Protein AF-A0A6U3WZ52-F1 (afdb_monomer)

Foldseek 3Di:
DDQDDPPRPCNVVVCCVQDPVNLWVCFVVVCVVVCPDDDDPQDQDPQWDKDKDKFFDAQQQFVLVCVVVVVCPPDWEFEWPDPDPDLVVQLPAQIFTCTIHPRLVVLVDGHRDRSNVSCVSPVRYHYDYTDSVSLQVVLVVVQVVLQVVQVVQSWGKDAPTSGIIMTMGTGHCVNDVPDPVVVVD

Organism: NCBI:txid267567

Secondary structure (DSSP, 8-state):
-----TTSTTHHHHHHHH-HHHHHHTHHHHHHHTT--PPP---PPTTPEEEEEEEE-TTHHHHHHHHH-GGGTTS-EEE---S-S-GGGGTT--PBPSEE-HHHHHTT--TT-BHHHHHHH-TT-EEE---HHHHHHHHHHHHHHHHHHHHHTT-EEEE-SSSEEEEEEEE-TTTSSS-GGGG--

InterPro domains:
  IPR001126 UmuC domain [PF00817] (55-170)
  IPR001126 UmuC domain [PS50173] (52-169)
  IPR043128 Reverse transcriptase/Diguanylate cyclase domain [G3DSA:3.30.70.270] (13-90)
  IPR043128 Reverse transcriptase/Diguanylate cyclase domain [G3DSA:3.30.70.270] (126-184)
  IPR043502 DNA/RNA polymerase superfamily [SSF56672] (47-170)

Nearest PDB structures (foldseek):
  3gqc-assembly1_A  TM=7.291E-01  e=6.594E-12  Homo sapiens
  4dez-assembly1_A  TM=8.481E-01  e=5.043E-10  Mycolicibacterium smegmatis MC2 155
  6juq-assembly1_F  TM=8.059E-01  e=1.421E-09  Escherichia coli
  4f4y-assembly2_B  TM=8.274E-01  e=4.002E-09  Sulfolobus acidocaldarius DSM 639
  7yll-assembly1_A  TM=8.151E-01  e=2.714E-09  Caldanaerobacter subterraneus subsp. tengcongensis MB4

Solvent-accessible surface area (backbone atoms only — not comparable to full-atom values): 10682 Å² total; per-residue (Å²): 131,84,85,65,50,94,86,39,92,59,22,62,62,54,48,52,76,68,31,66,65,51,52,59,72,45,36,66,58,55,44,64,73,69,65,68,64,82,73,70,84,60,74,79,56,91,83,43,48,80,46,76,44,82,46,71,50,77,47,42,72,36,56,53,45,37,69,82,39,65,94,47,70,94,45,28,34,31,26,32,75,73,92,57,98,47,70,83,72,35,54,81,31,80,37,50,22,74,29,40,28,70,62,23,39,76,49,70,38,53,62,66,34,36,40,13,64,35,39,72,58,31,80,78,55,42,76,40,67,82,49,69,65,55,49,52,51,51,28,49,54,50,53,52,52,52,36,57,56,15,49,76,31,59,28,40,60,48,75,75,51,72,50,31,31,40,38,31,32,38,44,48,64,87,80,35,93,78,45,74,70,76,75,72,118

Sequence (185 aa):
GAKTVGNDPNFLDSYFSNSRLSYIGSFQQRVKSSGSAKGVASSVRAGCKKFVMLVDMDCFFASVVLRKYPQHRSKPVAIAHAHSNNQANNANSSSELSTCNYLARQKGVKKGMFLGDAIIKCPDLVVLPYDFEGFQEVSGIVADQLRLYAEQYNGCIEQVSCDEAYVEINVDPNDCNNDIYDFVK

pLDDT: mean 83.29, std 14.18, range [45.75, 97.69]

Mean predicted aligned error: 8.43 Å

Radius of gyration: 20.36 Å; Cα contacts (8 Å, |Δi|>4): 270; chains: 1; bounding box: 55×37×53 Å

Structure (mmCIF, N/CA/C/O backbone):
data_AF-A0A6U3WZ52-F1
#
_entry.id   AF-A0A6U3WZ52-F1
#
loop_
_atom_site.group_PDB
_atom_site.id
_atom_site.type_symbol
_atom_site.label_atom_id
_atom_site.label_alt_id
_atom_site.label_comp_id
_atom_site.label_asym_id
_atom_site.label_entity_id
_atom_site.label_seq_id
_atom_site.pdbx_PDB_ins_code
_atom_site.Cartn_x
_atom_site.Cartn_y
_atom_site.Cartn_z
_atom_site.occupancy
_atom_site.B_iso_or_equiv
_atom_site.auth_seq_id
_atom_site.auth_comp_id
_atom_site.auth_asym_id
_atom_site.auth_atom_id
_atom_site.pdbx_PDB_model_num
ATOM 1 N N . GLY A 1 1 ? 14.346 14.154 -11.366 1.00 46.84 1 GLY A N 1
ATOM 2 C CA . GLY A 1 1 ? 15.011 15.296 -10.711 1.00 46.84 1 GLY A CA 1
ATOM 3 C C . GLY A 1 1 ? 16.499 15.246 -10.988 1.00 46.84 1 GLY A C 1
ATOM 4 O O . GLY A 1 1 ? 17.012 14.154 -11.215 1.00 46.84 1 GLY A O 1
ATOM 5 N N . ALA A 1 2 ? 17.168 16.400 -11.021 1.00 45.75 2 ALA A N 1
ATOM 6 C CA . ALA A 1 2 ? 18.622 16.478 -11.154 1.00 45.75 2 ALA A CA 1
ATOM 7 C C . ALA A 1 2 ? 19.299 15.776 -9.963 1.00 45.75 2 ALA A C 1
ATOM 9 O O . ALA A 1 2 ? 18.863 15.934 -8.824 1.00 45.75 2 ALA A O 1
ATOM 10 N N . LYS A 1 3 ? 20.328 14.962 -10.228 1.00 54.53 3 LYS A N 1
ATOM 11 C CA . LYS A 1 3 ? 21.111 14.310 -9.172 1.00 54.53 3 LYS A CA 1
ATOM 12 C 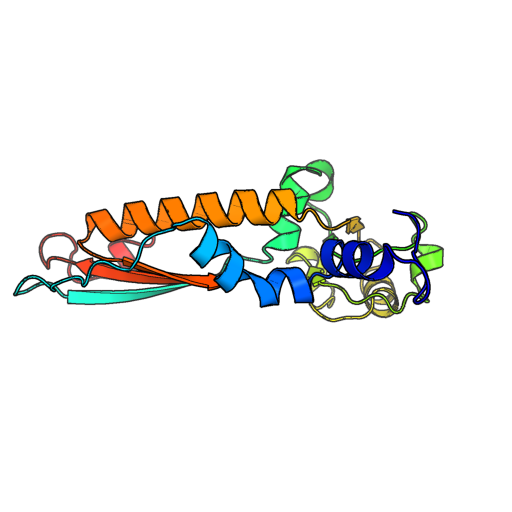C . LYS A 1 3 ? 22.014 15.360 -8.529 1.00 54.53 3 LYS A C 1
ATOM 14 O O . LYS A 1 3 ? 22.944 15.839 -9.168 1.00 54.53 3 LYS A O 1
ATOM 19 N N . THR A 1 4 ? 21.728 15.703 -7.284 1.00 61.53 4 THR A N 1
ATOM 20 C CA . THR A 1 4 ? 22.594 16.526 -6.439 1.00 61.53 4 THR A CA 1
ATOM 21 C C . THR A 1 4 ? 23.775 15.671 -5.962 1.00 61.53 4 THR A C 1
ATOM 23 O O . THR A 1 4 ? 23.595 14.499 -5.621 1.00 61.53 4 THR A O 1
ATOM 26 N N . VAL A 1 5 ? 24.990 16.218 -5.968 1.00 71.69 5 VAL A N 1
ATOM 27 C CA . VAL A 1 5 ? 26.200 15.550 -5.440 1.00 71.69 5 VAL A CA 1
ATOM 28 C C . VAL A 1 5 ? 26.390 15.889 -3.963 1.00 71.69 5 VAL A C 1
ATOM 30 O O . VAL A 1 5 ? 25.817 16.862 -3.497 1.00 71.69 5 VAL A O 1
ATOM 33 N N . GLY A 1 6 ? 27.200 15.129 -3.220 1.00 61.28 6 GLY A N 1
ATOM 34 C CA . GLY A 1 6 ? 27.341 15.302 -1.762 1.00 61.28 6 GLY A CA 1
ATOM 35 C C . GLY A 1 6 ? 27.781 16.698 -1.289 1.00 61.28 6 GLY A C 1
ATOM 36 O O . GLY A 1 6 ? 27.541 17.044 -0.140 1.00 61.28 6 GLY A O 1
ATOM 37 N N . ASN A 1 7 ? 28.373 17.508 -2.173 1.00 72.38 7 ASN A N 1
ATOM 38 C CA . ASN A 1 7 ? 28.775 18.889 -1.885 1.00 72.38 7 ASN A CA 1
ATOM 39 C C . ASN A 1 7 ? 27.721 19.936 -2.294 1.00 72.38 7 ASN A C 1
ATOM 41 O O . ASN A 1 7 ? 27.962 21.131 -2.143 1.00 72.38 7 ASN A O 1
ATOM 45 N N . ASP A 1 8 ? 26.588 19.516 -2.859 1.00 76.12 8 ASP A N 1
ATOM 46 C CA . ASP A 1 8 ? 25.479 20.407 -3.188 1.00 76.12 8 ASP A CA 1
ATOM 47 C C . ASP A 1 8 ? 24.741 20.789 -1.892 1.00 76.12 8 ASP A C 1
ATOM 49 O O . ASP A 1 8 ? 24.342 19.894 -1.142 1.00 76.12 8 ASP A O 1
ATOM 53 N N . PRO A 1 9 ? 24.525 22.084 -1.601 1.00 79.19 9 PRO A N 1
ATOM 54 C CA . PRO A 1 9 ? 23.776 22.504 -0.417 1.00 79.19 9 PRO A CA 1
ATOM 55 C C . PRO A 1 9 ? 22.346 21.937 -0.374 1.00 79.19 9 PRO A C 1
ATOM 57 O O . PRO A 1 9 ? 21.816 21.725 0.712 1.00 79.19 9 PRO A O 1
ATOM 60 N N . ASN A 1 10 ? 21.749 21.610 -1.525 1.00 80.00 10 ASN A N 1
ATOM 61 C CA . ASN A 1 10 ? 20.421 20.994 -1.623 1.00 80.00 10 ASN A CA 1
ATOM 62 C C . ASN A 1 10 ? 20.463 19.454 -1.590 1.00 80.00 10 ASN A C 1
ATOM 64 O O . ASN A 1 10 ? 19.439 18.796 -1.799 1.00 80.00 10 ASN A O 1
ATOM 68 N N . PHE A 1 11 ? 21.637 18.848 -1.373 1.00 76.38 11 PHE A N 1
ATOM 69 C CA . PHE A 1 11 ? 21.815 17.397 -1.417 1.00 76.38 11 PHE A CA 1
ATOM 70 C C . PHE A 1 11 ? 20.929 16.664 -0.413 1.00 76.38 11 PHE A C 1
ATOM 72 O O . PHE A 1 11 ? 20.289 15.678 -0.777 1.00 76.38 11 PHE A O 1
ATOM 79 N N . LEU A 1 12 ? 20.881 17.145 0.832 1.00 75.56 12 LEU A N 1
ATOM 80 C CA . LEU A 1 12 ? 20.096 16.509 1.889 1.00 75.56 12 LEU A CA 1
ATOM 81 C C . LEU A 1 12 ? 18.601 16.559 1.570 1.00 75.56 12 LEU A C 1
ATOM 83 O O . LEU A 1 12 ? 17.942 15.521 1.611 1.00 75.56 12 LEU A O 1
ATOM 87 N N . ASP A 1 13 ? 18.089 17.721 1.170 1.00 75.00 13 ASP A N 1
ATOM 88 C CA . ASP A 1 13 ? 16.675 17.893 0.824 1.00 75.00 13 ASP A CA 1
ATOM 89 C C . ASP A 1 13 ? 16.275 16.999 -0.351 1.00 75.00 13 ASP A C 1
ATOM 91 O O . ASP A 1 13 ? 15.268 16.289 -0.301 1.00 75.00 13 ASP A O 1
ATOM 95 N N . SER A 1 14 ? 17.109 16.962 -1.390 1.00 70.44 14 SER A N 1
ATOM 96 C CA . SER A 1 14 ? 16.935 16.083 -2.544 1.00 70.44 14 SER A CA 1
ATOM 97 C C . SER A 1 14 ? 16.980 14.600 -2.151 1.00 70.44 14 SER A C 1
ATOM 99 O O . SER A 1 14 ? 16.118 13.823 -2.568 1.00 70.44 14 SER A O 1
ATOM 101 N N . TYR A 1 15 ? 17.932 14.189 -1.308 1.00 76.81 15 TYR A N 1
ATOM 102 C CA . TYR A 1 15 ? 18.058 12.806 -0.846 1.00 76.81 15 TYR A CA 1
ATOM 103 C C . TYR A 1 15 ? 16.837 12.368 -0.032 1.00 76.81 15 TYR A C 1
ATOM 105 O O . TYR A 1 15 ? 16.222 11.346 -0.343 1.00 76.81 15 TYR A O 1
ATOM 113 N N . PHE A 1 16 ? 16.439 13.153 0.972 1.00 79.06 16 PHE A N 1
ATOM 114 C CA . PHE A 1 16 ? 15.305 12.822 1.834 1.00 79.06 16 PHE A CA 1
ATOM 115 C C . PHE A 1 16 ? 13.974 12.830 1.079 1.00 79.06 16 PHE A C 1
ATOM 117 O O . PHE A 1 16 ? 13.155 11.942 1.308 1.00 79.06 16 PHE A O 1
ATOM 124 N N . SER A 1 17 ? 13.791 13.749 0.125 1.00 73.75 17 SER A N 1
ATOM 125 C CA . SER A 1 17 ? 12.572 13.829 -0.696 1.00 73.75 17 SER A CA 1
ATOM 126 C C . SER A 1 17 ? 12.401 12.645 -1.650 1.00 73.75 17 SER A C 1
ATOM 128 O O . SER A 1 17 ? 11.288 12.340 -2.069 1.00 73.75 17 SER A O 1
ATOM 130 N N . ASN A 1 18 ? 13.496 11.970 -2.010 1.00 76.94 18 ASN A N 1
ATOM 131 C CA . ASN A 1 18 ? 13.470 10.809 -2.898 1.00 76.94 18 ASN A CA 1
ATOM 132 C C . ASN A 1 18 ? 13.643 9.479 -2.149 1.00 76.94 18 ASN A C 1
ATOM 134 O O . ASN A 1 18 ? 13.405 8.422 -2.723 1.00 76.94 18 ASN A O 1
ATOM 138 N N . SER A 1 19 ? 14.040 9.492 -0.878 1.00 82.81 19 SER A N 1
ATOM 139 C CA . SER A 1 19 ? 14.325 8.279 -0.114 1.00 82.81 19 SER A CA 1
ATOM 140 C C . SER A 1 19 ? 13.053 7.646 0.449 1.00 82.81 19 SER A C 1
ATOM 142 O O . SER A 1 19 ? 12.456 8.133 1.412 1.00 82.81 19 SER A O 1
ATOM 144 N N . ARG A 1 20 ? 12.689 6.467 -0.074 1.00 82.62 20 ARG A N 1
ATOM 145 C CA . ARG A 1 20 ? 11.599 5.652 0.493 1.00 82.62 20 ARG A CA 1
ATOM 146 C C . ARG A 1 20 ? 11.816 5.301 1.967 1.00 82.62 20 ARG A C 1
ATOM 148 O O . ARG A 1 20 ? 10.855 5.234 2.723 1.00 82.62 20 ARG A O 1
ATOM 155 N N . LEU A 1 21 ? 13.063 5.045 2.375 1.00 85.44 21 LEU A N 1
ATOM 156 C CA . LEU A 1 21 ? 13.373 4.608 3.738 1.00 85.44 21 LEU A CA 1
ATOM 157 C C . LEU A 1 21 ? 13.226 5.775 4.700 1.00 85.44 21 LEU A C 1
ATOM 159 O O . LEU A 1 21 ? 12.703 5.607 5.792 1.00 85.44 21 LEU A O 1
ATOM 163 N N . SER A 1 22 ? 13.618 6.967 4.261 1.00 81.19 22 SER A N 1
ATOM 164 C CA . SER A 1 22 ? 13.383 8.195 5.008 1.00 81.19 22 SER A CA 1
ATOM 165 C C . SER A 1 22 ? 11.891 8.503 5.091 1.00 81.19 22 SER A C 1
ATOM 167 O O . SER A 1 22 ? 11.409 8.849 6.168 1.00 81.19 22 SER A O 1
ATOM 169 N N . TYR A 1 23 ? 11.139 8.301 4.002 1.00 83.75 23 TYR A N 1
ATOM 170 C CA . TYR A 1 23 ? 9.683 8.429 4.006 1.00 83.75 23 TYR A CA 1
ATOM 171 C C . TYR A 1 23 ? 9.030 7.466 5.011 1.00 83.75 23 TYR A C 1
ATOM 173 O O . TYR A 1 23 ? 8.233 7.903 5.836 1.00 83.75 23 TYR A O 1
ATOM 181 N N . ILE A 1 24 ? 9.390 6.182 5.008 1.00 82.44 24 ILE A N 1
ATOM 182 C CA . ILE A 1 24 ? 8.844 5.200 5.960 1.00 82.44 24 ILE A CA 1
ATOM 183 C C . ILE A 1 24 ? 9.307 5.511 7.392 1.00 82.44 24 ILE A C 1
ATOM 185 O O . ILE A 1 24 ? 8.490 5.598 8.300 1.00 82.44 24 ILE A O 1
ATOM 189 N N . GLY A 1 25 ? 10.601 5.749 7.603 1.00 82.56 25 GLY A N 1
ATOM 190 C CA . GLY A 1 25 ? 11.182 5.946 8.933 1.00 82.56 25 GLY A CA 1
ATOM 191 C C . GLY A 1 25 ? 10.702 7.211 9.649 1.00 82.56 25 GLY A C 1
ATOM 192 O O . GLY A 1 25 ? 10.602 7.221 10.871 1.00 82.56 25 GLY A O 1
ATOM 193 N N . SER A 1 26 ? 10.345 8.267 8.911 1.00 82.56 26 SER A N 1
ATOM 194 C CA . SER A 1 26 ? 9.782 9.497 9.495 1.00 82.56 26 SER A CA 1
ATOM 195 C C . SER A 1 26 ? 8.251 9.487 9.589 1.00 82.56 26 SER A C 1
ATOM 197 O O . SER A 1 26 ? 7.650 10.493 9.966 1.00 82.56 26 SER A O 1
ATOM 199 N N . PHE A 1 27 ? 7.598 8.364 9.271 1.00 83.56 27 PHE A N 1
ATOM 200 C CA . PHE A 1 27 ? 6.140 8.256 9.244 1.00 83.56 27 PHE A CA 1
ATOM 201 C C . PHE A 1 27 ? 5.483 8.657 10.570 1.00 83.56 27 PHE A C 1
ATOM 203 O O . PHE A 1 27 ? 4.671 9.581 10.601 1.00 83.56 27 PHE A O 1
ATOM 210 N N . GLN A 1 28 ? 5.889 8.035 11.680 1.00 81.50 28 GLN A N 1
ATOM 211 C CA . GLN A 1 28 ? 5.310 8.321 12.997 1.00 81.50 28 GLN A CA 1
ATOM 212 C C . GLN A 1 28 ? 5.473 9.792 13.398 1.00 81.50 28 GLN A C 1
ATOM 214 O O . GLN A 1 28 ? 4.600 10.358 14.052 1.00 81.50 28 GLN A O 1
ATOM 219 N N . GLN A 1 29 ? 6.581 10.427 13.004 1.00 80.31 29 GLN A N 1
ATOM 220 C CA . GLN A 1 29 ? 6.800 11.849 13.257 1.00 80.31 29 GLN A CA 1
ATOM 221 C C . GLN A 1 29 ? 5.796 12.706 12.478 1.00 80.31 29 GLN A C 1
ATOM 223 O O . GLN A 1 29 ? 5.210 13.613 13.067 1.00 80.31 29 GLN A O 1
ATOM 228 N N . ARG A 1 30 ? 5.540 12.379 11.200 1.00 82.38 30 ARG A N 1
ATOM 229 C CA . ARG A 1 30 ? 4.544 13.074 10.367 1.00 82.38 30 ARG A CA 1
ATOM 230 C C . ARG A 1 30 ? 3.123 12.929 10.911 1.00 82.38 30 ARG A C 1
ATOM 232 O O . ARG A 1 30 ? 2.383 13.913 10.929 1.00 82.38 30 ARG A O 1
ATOM 239 N N . VAL A 1 31 ? 2.749 11.741 11.390 1.00 74.75 31 VAL A N 1
ATOM 240 C CA . VAL A 1 31 ? 1.427 11.496 12.001 1.00 74.75 31 VAL A CA 1
ATOM 241 C C . VAL A 1 31 ? 1.271 12.270 13.313 1.00 74.75 31 VAL A C 1
ATOM 243 O O . VAL A 1 31 ? 0.265 12.944 13.524 1.00 74.75 31 VAL A O 1
ATOM 246 N N . LYS A 1 32 ? 2.296 12.260 14.177 1.00 76.00 32 LYS A N 1
ATOM 247 C CA . LYS A 1 32 ? 2.282 13.015 15.443 1.00 76.00 32 LYS A CA 1
ATOM 248 C C . LYS A 1 32 ? 2.182 14.527 15.218 1.00 76.00 32 LYS A C 1
ATOM 250 O O . LYS A 1 32 ? 1.469 15.199 15.958 1.00 76.00 32 LYS A O 1
ATOM 255 N N . SER A 1 33 ? 2.861 15.067 14.202 1.00 68.56 33 SER A N 1
ATOM 256 C CA . SER A 1 33 ? 2.807 16.502 13.883 1.00 68.56 33 SER A CA 1
ATOM 257 C C . SER A 1 33 ? 1.490 16.948 13.247 1.00 68.56 33 SER A C 1
ATOM 259 O O . SER A 1 33 ? 1.128 18.111 13.372 1.00 68.56 33 SER A O 1
ATOM 261 N N . SER A 1 34 ? 0.767 16.046 12.575 1.00 61.41 34 SER A N 1
ATOM 262 C CA . SER A 1 34 ? -0.510 16.354 11.912 1.00 61.41 34 SER A CA 1
ATOM 263 C C . SER A 1 34 ? -1.719 16.299 12.857 1.00 61.41 34 SER A C 1
ATOM 265 O O . SER A 1 34 ? -2.851 16.472 12.419 1.00 61.41 34 SER A O 1
ATOM 267 N N . GLY A 1 35 ? -1.500 16.106 14.164 1.00 54.81 35 GLY A N 1
ATOM 268 C CA . GLY A 1 35 ? -2.563 16.172 15.170 1.00 54.81 35 GLY A CA 1
ATOM 269 C C . GLY A 1 35 ? -3.545 14.998 15.127 1.00 54.81 35 GLY A C 1
ATOM 270 O O . GLY A 1 35 ? -4.584 15.060 15.782 1.00 54.81 35 GLY A O 1
ATOM 271 N N . SER A 1 36 ? -3.225 13.924 14.394 1.00 50.19 36 SER A N 1
ATOM 272 C CA . SER A 1 36 ? -4.049 12.717 14.327 1.00 50.19 36 SER A CA 1
ATOM 273 C C . SER A 1 36 ? -4.033 11.987 15.674 1.00 50.19 36 SER A C 1
ATOM 275 O O . SER A 1 36 ? -3.115 11.240 15.989 1.00 50.19 36 SER A O 1
ATOM 277 N N . ALA A 1 37 ? -5.061 12.314 16.459 1.00 49.31 37 ALA A N 1
ATOM 278 C CA . ALA A 1 37 ? -5.542 11.813 17.744 1.00 49.31 37 ALA A CA 1
ATOM 279 C C . ALA A 1 37 ? -4.592 10.974 18.619 1.00 49.31 37 ALA A C 1
ATOM 28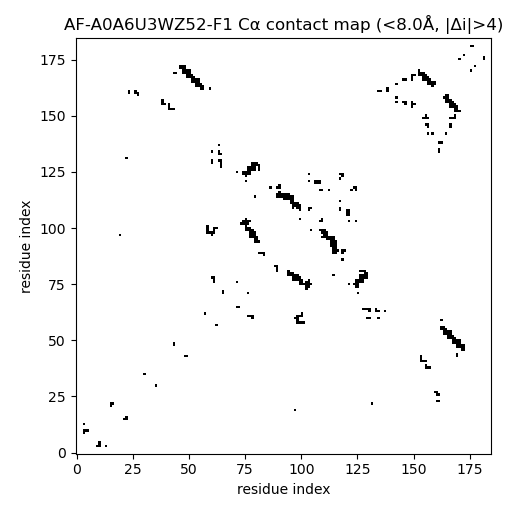1 O O . ALA A 1 37 ? -4.230 9.841 18.311 1.00 49.31 37 ALA A O 1
ATOM 282 N N . LYS A 1 38 ? -4.357 11.485 19.835 1.00 46.31 38 LYS A N 1
ATOM 283 C CA . LYS A 1 38 ? -4.154 10.634 21.013 1.00 46.31 38 LYS A CA 1
ATOM 284 C C . LYS A 1 38 ? -5.303 9.624 21.077 1.00 46.31 38 LYS A C 1
ATOM 286 O O . LYS A 1 38 ? -6.461 10.039 21.047 1.00 46.31 38 LYS A O 1
ATOM 291 N N . GLY A 1 39 ? -4.979 8.338 21.200 1.00 50.53 39 GLY A N 1
ATOM 292 C CA . GLY A 1 39 ? -5.961 7.311 21.524 1.00 50.53 39 GLY A CA 1
ATOM 293 C C . GLY A 1 39 ? -6.719 7.720 22.783 1.00 50.53 39 GLY A C 1
ATOM 294 O O . GLY A 1 39 ? -6.119 7.932 23.839 1.00 50.53 39 GLY A O 1
ATOM 295 N N . VAL A 1 40 ? -8.031 7.896 22.659 1.00 50.81 40 VAL A N 1
ATOM 296 C CA . VAL A 1 40 ? -8.901 7.976 23.829 1.00 50.81 40 VAL A CA 1
ATOM 297 C C . VAL A 1 40 ? -8.850 6.592 24.460 1.00 50.81 40 VAL A C 1
ATOM 299 O O . VAL A 1 40 ? -9.043 5.597 23.765 1.00 50.81 40 VAL A O 1
ATOM 302 N N . ALA A 1 41 ? -8.519 6.514 25.750 1.00 53.19 41 ALA A N 1
ATOM 303 C CA . ALA A 1 41 ? -8.533 5.247 26.467 1.00 53.19 41 ALA A CA 1
ATOM 304 C C . ALA A 1 41 ? -9.941 4.645 26.347 1.00 53.19 41 ALA A C 1
ATOM 306 O O . ALA A 1 41 ? -10.898 5.182 26.909 1.00 53.19 41 ALA A O 1
ATOM 307 N N . SER A 1 42 ? -10.066 3.574 25.563 1.00 57.00 42 SER A N 1
ATOM 308 C CA . SER A 1 42 ? -11.325 2.867 25.374 1.00 57.00 42 SER A CA 1
ATOM 309 C C . SER A 1 42 ? -11.621 2.135 26.687 1.00 57.00 42 SER A C 1
ATOM 311 O O . SER A 1 42 ? -10.882 1.245 27.113 1.00 57.00 42 SER A O 1
ATOM 313 N N . SER A 1 43 ? -12.639 2.582 27.428 1.00 62.75 43 SER A N 1
ATOM 314 C CA . SER A 1 43 ? -13.130 1.802 28.562 1.00 62.75 43 SER A CA 1
ATOM 315 C C . SER A 1 43 ? -14.032 0.715 27.993 1.00 62.75 43 SER A C 1
ATOM 317 O O . SER A 1 43 ? -15.138 1.014 27.535 1.00 62.75 43 SER A O 1
ATOM 319 N N . VAL A 1 44 ? -13.564 -0.531 28.003 1.00 65.00 44 VAL A N 1
ATOM 320 C CA . VAL A 1 44 ? -14.374 -1.678 27.578 1.00 65.00 44 VAL A CA 1
ATOM 321 C C . VAL A 1 44 ? -15.648 -1.706 28.425 1.00 65.00 44 VAL A C 1
ATOM 323 O O . VAL A 1 44 ? -15.582 -1.790 29.654 1.00 65.00 44 VAL A O 1
ATOM 326 N N . ARG A 1 45 ? -16.817 -1.596 27.783 1.00 69.31 45 ARG A N 1
ATOM 327 C CA . ARG A 1 45 ? -18.105 -1.723 28.478 1.00 69.31 45 ARG A CA 1
ATOM 328 C C . ARG A 1 45 ? -18.226 -3.135 29.054 1.00 69.31 45 ARG A C 1
ATOM 330 O O . ARG A 1 45 ? -17.825 -4.109 28.417 1.00 69.31 45 ARG A O 1
ATOM 337 N N . ALA A 1 46 ? -18.780 -3.253 30.259 1.00 73.44 46 ALA A N 1
ATOM 338 C CA . ALA A 1 46 ? -18.980 -4.548 30.901 1.00 73.44 46 ALA A CA 1
ATOM 339 C C . ALA A 1 46 ? -19.824 -5.471 29.999 1.00 73.44 46 ALA A C 1
ATOM 341 O O . ALA A 1 46 ? -20.921 -5.098 29.595 1.00 73.44 46 ALA A O 1
ATOM 342 N N . GLY A 1 47 ? -19.301 -6.659 29.682 1.00 77.56 47 GLY A N 1
ATOM 343 C CA . GLY A 1 47 ? -19.958 -7.648 28.816 1.00 77.56 47 GLY A CA 1
ATOM 344 C C . GLY A 1 47 ? -19.530 -7.627 27.342 1.00 77.56 47 GLY A C 1
ATOM 345 O O . GLY A 1 47 ? -19.770 -8.613 26.650 1.00 77.56 47 GLY A O 1
ATOM 346 N N . CYS A 1 48 ? -18.850 -6.577 26.867 1.00 82.38 48 CYS A N 1
ATOM 347 C CA . CYS A 1 48 ? -18.292 -6.531 25.510 1.00 82.38 48 CYS A CA 1
ATOM 348 C C . CYS A 1 48 ? -16.987 -7.340 25.398 1.00 82.38 48 CYS A C 1
ATOM 350 O O . CYS A 1 48 ? -16.203 -7.421 26.349 1.00 82.38 48 CYS A O 1
ATOM 352 N N . LYS A 1 49 ? -16.727 -7.910 24.215 1.00 86.00 49 LYS A N 1
ATOM 353 C CA . LYS A 1 49 ? -15.464 -8.587 23.884 1.00 86.00 49 LYS A CA 1
ATOM 354 C C . LYS A 1 49 ? -14.561 -7.662 23.076 1.00 86.00 49 LYS A C 1
ATOM 356 O O . LYS A 1 49 ? -14.986 -7.089 22.078 1.00 86.00 49 LYS A O 1
ATOM 361 N N . LYS A 1 50 ? -13.299 -7.561 23.487 1.00 88.00 50 LYS A N 1
ATOM 362 C CA . LYS A 1 50 ? -12.270 -6.809 22.765 1.00 88.00 50 LYS A CA 1
ATOM 363 C C . LYS A 1 50 ? -11.653 -7.667 21.660 1.00 88.00 50 LYS A C 1
ATOM 365 O O . LYS A 1 50 ? -11.195 -8.777 21.932 1.00 88.00 50 LYS A O 1
ATOM 370 N N . PHE A 1 51 ? -11.565 -7.112 20.456 1.00 88.56 51 PHE A N 1
ATOM 371 C CA . PHE A 1 51 ? -10.837 -7.683 19.324 1.00 88.56 51 PHE A CA 1
ATOM 372 C C . PHE A 1 51 ? -9.770 -6.707 18.837 1.00 88.56 51 PHE A C 1
ATOM 374 O O . PHE A 1 51 ? -9.975 -5.495 18.856 1.00 88.56 51 PHE A O 1
ATOM 381 N N . VAL A 1 52 ? -8.634 -7.248 18.400 1.00 91.00 52 VAL A N 1
ATOM 382 C CA . VAL A 1 52 ? -7.550 -6.481 17.779 1.00 91.00 52 VAL A CA 1
ATOM 383 C C . VAL A 1 52 ? -7.268 -7.088 16.413 1.00 91.00 52 VAL A C 1
ATOM 385 O O . VAL A 1 52 ? -6.980 -8.279 16.312 1.00 91.00 52 VAL A O 1
ATOM 388 N N . MET A 1 53 ? -7.365 -6.269 15.373 1.00 91.75 53 MET A N 1
ATOM 389 C CA . MET A 1 53 ? -7.120 -6.647 13.986 1.00 91.75 53 MET A CA 1
ATOM 390 C C . MET A 1 53 ? -5.850 -5.962 13.501 1.00 91.75 53 MET A C 1
ATOM 392 O O . MET A 1 53 ? -5.680 -4.761 13.704 1.00 91.75 53 MET A O 1
ATOM 396 N N . LEU A 1 54 ? -4.976 -6.718 12.845 1.00 94.31 54 LEU A N 1
ATOM 397 C CA . LEU A 1 54 ? -3.870 -6.150 12.088 1.00 94.31 54 LEU A CA 1
ATOM 398 C C . LEU A 1 54 ? -4.330 -5.941 10.646 1.00 94.31 54 LEU A C 1
ATOM 400 O O . LEU A 1 54 ? -4.675 -6.906 9.965 1.00 94.31 54 LEU A O 1
ATOM 404 N N . VAL A 1 55 ? -4.341 -4.690 10.201 1.00 95.00 55 VAL A N 1
ATOM 405 C CA . VAL A 1 55 ? -4.676 -4.310 8.828 1.00 95.00 55 VAL A CA 1
ATOM 406 C C . VAL A 1 55 ? -3.386 -3.935 8.106 1.00 95.00 55 VAL A C 1
ATOM 408 O O . VAL A 1 55 ? -2.711 -3.000 8.525 1.00 95.00 55 VAL A O 1
ATOM 411 N N . ASP A 1 56 ? -3.068 -4.650 7.025 1.00 95.38 56 ASP A N 1
ATOM 412 C CA . ASP A 1 56 ? -1.904 -4.425 6.152 1.00 95.38 56 ASP A CA 1
ATOM 413 C C . ASP A 1 56 ? -2.385 -4.301 4.696 1.00 95.38 56 ASP A C 1
ATOM 415 O O . ASP A 1 56 ? -3.165 -5.127 4.210 1.00 95.38 56 ASP A O 1
ATOM 419 N N . MET A 1 57 ? -1.970 -3.235 4.008 1.00 95.25 57 MET A N 1
ATOM 420 C CA . MET A 1 57 ? -2.369 -2.969 2.630 1.00 95.25 57 MET A CA 1
ATOM 421 C C . MET A 1 57 ? -1.494 -3.683 1.595 1.00 95.25 57 MET A C 1
ATOM 423 O O . MET A 1 57 ? -0.319 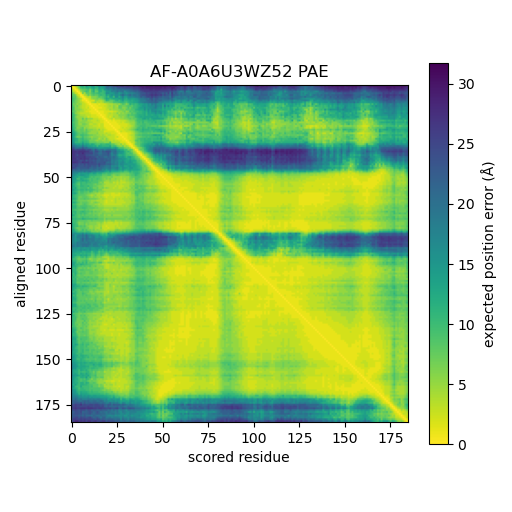-3.381 1.363 1.00 95.25 57 MET A O 1
ATOM 427 N N . ASP A 1 58 ? -2.154 -4.529 0.812 1.00 94.56 58 ASP A N 1
ATOM 428 C CA . ASP A 1 58 ? -1.554 -5.307 -0.259 1.00 94.56 58 ASP A CA 1
ATOM 429 C C . ASP A 1 58 ? -0.760 -4.485 -1.281 1.00 94.56 58 ASP A C 1
ATOM 431 O O . ASP A 1 58 ? -1.285 -3.636 -2.012 1.00 94.56 58 ASP A O 1
ATOM 435 N N . CYS A 1 59 ? 0.536 -4.807 -1.379 1.00 94.31 59 CYS A N 1
ATOM 436 C CA . CYS A 1 59 ? 1.499 -4.184 -2.289 1.00 94.31 59 CYS A CA 1
ATOM 437 C C . CYS A 1 59 ? 1.347 -2.652 -2.394 1.00 94.31 59 CYS A C 1
ATOM 439 O O . CYS A 1 59 ? 1.473 -2.095 -3.487 1.00 94.31 59 CYS A O 1
ATOM 441 N N . PHE A 1 60 ? 1.130 -1.990 -1.250 1.00 96.25 60 PHE A N 1
ATOM 442 C CA . PHE A 1 60 ? 0.665 -0.607 -1.118 1.00 96.25 60 PHE A CA 1
ATOM 443 C C . PHE A 1 60 ? 1.197 0.377 -2.171 1.00 96.25 60 PHE A C 1
ATOM 445 O O . PHE A 1 60 ? 0.413 0.922 -2.947 1.00 96.25 60 PHE A O 1
ATOM 452 N N . PHE A 1 61 ? 2.519 0.571 -2.290 1.00 96.12 61 PHE A N 1
ATOM 453 C CA . PHE A 1 61 ? 3.047 1.554 -3.253 1.00 96.12 61 PHE A CA 1
ATOM 454 C C . PHE A 1 61 ? 2.701 1.231 -4.716 1.00 96.12 61 PHE A C 1
ATOM 456 O O . PHE A 1 61 ? 2.451 2.150 -5.492 1.00 96.12 61 PHE A O 1
ATOM 463 N N . ALA A 1 62 ? 2.656 -0.047 -5.111 1.00 96.75 62 ALA A N 1
ATOM 464 C CA . ALA A 1 62 ? 2.247 -0.421 -6.464 1.00 96.75 62 ALA A CA 1
ATOM 465 C C . ALA A 1 62 ? 0.752 -0.153 -6.672 1.00 96.75 62 ALA A C 1
ATOM 467 O O . ALA A 1 62 ? 0.378 0.412 -7.698 1.00 96.75 62 ALA A O 1
ATOM 468 N N . SER A 1 63 ? -0.081 -0.500 -5.688 1.00 96.88 63 SER A N 1
ATOM 469 C CA . SER A 1 63 ? -1.528 -0.264 -5.712 1.00 96.88 63 SER A CA 1
ATOM 470 C C . SER A 1 63 ? -1.863 1.226 -5.835 1.00 96.88 63 SER A C 1
ATOM 472 O O . SER A 1 63 ? -2.687 1.606 -6.668 1.00 96.88 63 SER A O 1
ATOM 474 N N . VAL A 1 64 ? -1.173 2.088 -5.079 1.00 96.81 64 VAL A N 1
ATOM 475 C CA . VAL A 1 64 ? -1.364 3.544 -5.141 1.00 96.81 64 VAL A CA 1
ATOM 476 C C . VAL A 1 64 ? -0.921 4.107 -6.489 1.00 96.81 64 VAL A C 1
ATOM 478 O O . VAL A 1 64 ? -1.700 4.799 -7.141 1.00 96.81 64 VAL A O 1
ATOM 481 N N . VAL A 1 65 ? 0.286 3.772 -6.956 1.00 96.69 65 VAL A N 1
ATOM 482 C CA . VAL A 1 65 ? 0.800 4.275 -8.241 1.00 96.69 65 VAL A CA 1
ATOM 483 C C . VAL A 1 65 ? -0.099 3.837 -9.403 1.00 96.69 65 VAL A C 1
ATOM 485 O O . VAL A 1 65 ? -0.404 4.635 -10.289 1.00 96.69 65 VAL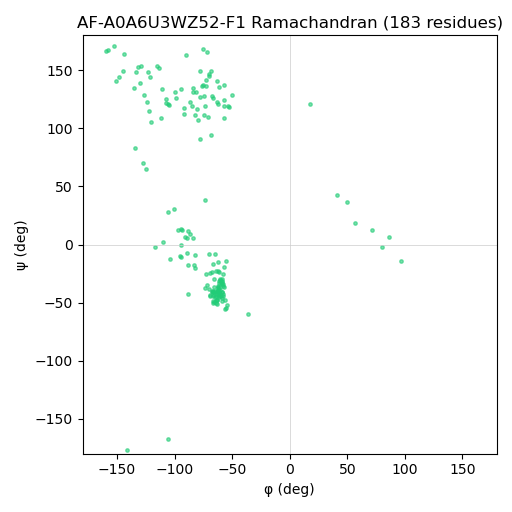 A O 1
ATOM 488 N N . LEU A 1 66 ? -0.621 2.607 -9.384 1.00 96.62 66 LEU A N 1
ATOM 489 C CA . LEU A 1 66 ? -1.544 2.096 -10.404 1.00 96.62 66 LEU A CA 1
ATOM 490 C C . LEU A 1 66 ? -2.876 2.864 -10.505 1.00 96.62 66 LEU A C 1
ATOM 492 O O . LEU A 1 66 ? -3.566 2.732 -11.522 1.00 96.62 66 LEU A O 1
ATOM 496 N N . ARG A 1 67 ? -3.237 3.703 -9.520 1.00 95.06 67 ARG A N 1
ATOM 497 C CA . ARG A 1 67 ? -4.361 4.653 -9.647 1.00 95.06 67 ARG A CA 1
ATOM 498 C C . ARG A 1 67 ? -4.102 5.669 -10.766 1.00 95.06 67 ARG A C 1
ATOM 500 O O . ARG A 1 67 ? -5.023 5.959 -11.523 1.00 95.06 67 ARG A O 1
ATOM 507 N N . LYS A 1 68 ? -2.854 6.141 -10.909 1.00 94.94 68 LYS A N 1
ATOM 508 C CA . LYS A 1 68 ? -2.412 7.096 -11.946 1.00 94.94 68 LYS A CA 1
ATOM 509 C C . LYS A 1 68 ? -2.085 6.432 -13.291 1.00 94.94 68 LYS A C 1
ATOM 511 O O . LYS A 1 68 ? -2.066 7.112 -14.312 1.00 94.94 68 LYS A O 1
ATOM 516 N N . TYR A 1 69 ? -1.866 5.115 -13.310 1.00 94.50 69 TYR A N 1
ATOM 517 C CA . TYR A 1 69 ? -1.504 4.352 -14.514 1.00 94.50 69 TYR A CA 1
ATOM 518 C C . TYR A 1 69 ? -2.464 3.173 -14.775 1.00 94.50 69 TYR A C 1
ATOM 520 O O . TYR A 1 69 ? -2.053 2.007 -14.721 1.00 94.50 69 TYR A O 1
ATOM 528 N N . PRO A 1 70 ? -3.752 3.435 -15.072 1.00 94.56 70 PRO A N 1
ATOM 529 C CA . PRO A 1 70 ? -4.766 2.389 -15.230 1.00 94.56 70 PRO A CA 1
ATOM 530 C C . PRO A 1 70 ? -4.437 1.372 -16.335 1.00 94.56 70 PRO A C 1
ATOM 532 O O . PRO A 1 70 ? -4.767 0.194 -16.201 1.00 94.56 70 PRO A O 1
ATOM 535 N N . GLN A 1 71 ? -3.710 1.781 -17.380 1.00 96.12 71 GLN A N 1
ATOM 536 C CA . GLN A 1 71 ? -3.254 0.921 -18.478 1.00 96.12 71 GLN A CA 1
ATOM 537 C C . GLN A 1 71 ? -2.257 -0.180 -18.056 1.00 96.12 71 GLN A C 1
ATOM 539 O O . GLN A 1 71 ? -1.895 -1.037 -18.866 1.00 96.12 71 GLN A O 1
ATOM 544 N N . HIS A 1 72 ? -1.769 -0.153 -16.812 1.00 95.69 72 HIS A N 1
ATOM 545 C CA . HIS A 1 72 ? -0.814 -1.126 -16.275 1.00 95.69 72 HIS A CA 1
ATOM 546 C C . HIS A 1 72 ? -1.410 -2.060 -15.213 1.00 95.69 72 HIS A C 1
ATOM 548 O O . HIS A 1 72 ? -0.697 -2.925 -14.715 1.00 95.69 72 HIS A O 1
ATOM 554 N N . ARG A 1 73 ? -2.709 -1.956 -14.895 1.00 93.62 73 ARG A N 1
ATOM 555 C CA . ARG A 1 73 ? -3.353 -2.779 -13.849 1.00 93.62 73 ARG A CA 1
ATOM 556 C C . ARG A 1 73 ? -3.267 -4.285 -14.101 1.00 93.62 73 ARG A C 1
ATOM 558 O O . ARG A 1 73 ? -3.166 -5.052 -13.152 1.00 93.62 73 ARG A O 1
ATOM 565 N N . SER A 1 74 ? -3.272 -4.702 -15.365 1.00 96.06 74 SER A N 1
ATOM 566 C CA . SER A 1 74 ? -3.158 -6.107 -15.775 1.00 96.06 74 SER A CA 1
ATOM 567 C C . SER A 1 74 ? -1.724 -6.545 -16.100 1.00 96.06 74 SER A C 1
ATOM 569 O O . SER A 1 74 ? -1.529 -7.595 -16.709 1.00 96.06 74 SER A O 1
ATOM 571 N N . LYS A 1 75 ? -0.708 -5.749 -15.737 1.00 96.88 75 LYS A N 1
ATOM 572 C CA . LYS A 1 75 ? 0.703 -6.022 -16.046 1.00 96.88 75 LYS A CA 1
ATOM 573 C C . LYS A 1 75 ? 1.524 -6.274 -14.776 1.00 96.88 75 LYS A C 1
ATOM 575 O O . LYS A 1 75 ? 1.175 -5.757 -13.711 1.00 96.88 75 LYS A O 1
ATOM 580 N N . PRO A 1 76 ? 2.627 -7.040 -14.856 1.00 97.38 76 PRO A N 1
ATOM 581 C CA . PRO A 1 76 ? 3.598 -7.102 -13.769 1.00 97.38 76 PRO A CA 1
ATOM 582 C C . PRO A 1 76 ? 4.225 -5.717 -13.568 1.00 97.38 76 PRO A C 1
ATOM 584 O O . PRO A 1 76 ? 4.776 -5.140 -14.505 1.00 97.38 76 PRO A O 1
ATOM 587 N N . VAL A 1 77 ? 4.117 -5.176 -12.353 1.00 96.69 77 VAL A N 1
ATOM 588 C CA . VAL A 1 77 ? 4.543 -3.809 -12.017 1.00 96.69 77 VAL A CA 1
ATOM 589 C C . VAL A 1 77 ? 5.427 -3.806 -10.777 1.00 96.69 77 VAL A C 1
ATOM 591 O O . VAL A 1 77 ? 5.129 -4.482 -9.789 1.00 96.69 77 VAL A O 1
ATOM 594 N N . ALA A 1 78 ? 6.484 -2.997 -10.809 1.00 96.00 78 ALA A N 1
ATOM 595 C CA . ALA A 1 78 ? 7.341 -2.702 -9.667 1.00 96.00 78 ALA A CA 1
ATOM 596 C C . ALA A 1 78 ? 7.580 -1.195 -9.505 1.00 96.00 78 ALA A C 1
ATOM 598 O O . ALA A 1 78 ? 7.557 -0.445 -10.480 1.00 96.00 78 ALA A O 1
ATOM 599 N N . ILE A 1 79 ? 7.833 -0.766 -8.267 1.00 94.81 79 ILE A N 1
ATOM 600 C CA . ILE A 1 79 ? 8.162 0.627 -7.934 1.00 94.81 79 ILE A CA 1
ATOM 601 C C . ILE A 1 79 ? 9.640 0.717 -7.576 1.00 94.81 79 ILE A C 1
ATOM 603 O O . ILE A 1 79 ? 10.090 0.039 -6.650 1.00 94.81 79 ILE A O 1
ATOM 607 N N . ALA A 1 80 ? 10.393 1.548 -8.293 1.00 92.12 80 ALA A N 1
ATOM 608 C CA . ALA A 1 80 ? 11.819 1.756 -8.057 1.00 92.12 80 ALA A CA 1
ATOM 609 C C . ALA A 1 80 ? 12.292 3.101 -8.621 1.00 92.12 80 ALA A C 1
ATOM 611 O O . ALA A 1 80 ? 11.617 3.736 -9.432 1.00 92.12 80 ALA A O 1
ATOM 612 N N . HIS A 1 81 ? 13.505 3.513 -8.244 1.00 83.88 81 HIS A N 1
ATOM 613 C CA . HIS A 1 81 ? 14.198 4.590 -8.946 1.00 83.88 81 HIS A CA 1
ATOM 614 C C . HIS A 1 81 ? 14.782 4.029 -10.249 1.00 83.88 81 HIS A C 1
ATOM 616 O O . HIS A 1 81 ? 15.899 3.512 -10.261 1.00 83.88 81 HIS A O 1
ATOM 622 N N . ALA A 1 82 ? 14.027 4.094 -11.346 1.00 69.25 82 ALA A N 1
ATOM 623 C CA . ALA A 1 82 ? 14.548 3.750 -12.666 1.00 69.25 82 ALA A CA 1
ATOM 624 C C . ALA A 1 82 ? 15.332 4.937 -13.250 1.00 69.25 82 ALA A C 1
ATOM 626 O O . ALA A 1 82 ? 14.860 6.074 -13.246 1.00 69.25 82 ALA A O 1
ATOM 627 N N . HIS A 1 83 ? 16.540 4.678 -13.754 1.00 58.84 83 HIS A N 1
ATOM 628 C CA . HIS A 1 83 ? 17.384 5.697 -14.390 1.00 58.84 83 HIS A CA 1
ATOM 629 C C . HIS A 1 83 ? 17.142 5.828 -15.901 1.00 58.84 83 HIS A C 1
ATOM 631 O O . HIS A 1 83 ? 17.664 6.754 -16.519 1.00 58.84 83 HIS A O 1
ATOM 637 N N . SER A 1 84 ? 16.335 4.948 -16.501 1.00 55.44 84 SER A N 1
ATOM 638 C CA . SER A 1 84 ? 16.013 4.992 -17.926 1.00 55.44 84 SER A CA 1
ATOM 639 C C . SER A 1 84 ? 14.632 4.405 -18.221 1.00 55.44 84 SER A C 1
ATOM 641 O O . SER A 1 84 ? 14.274 3.354 -17.690 1.00 55.44 84 SER A O 1
ATOM 643 N N . ASN A 1 85 ? 13.904 5.042 -19.145 1.00 55.44 85 ASN A N 1
ATOM 644 C CA . ASN A 1 85 ? 12.695 4.485 -19.766 1.00 55.44 85 ASN A CA 1
ATOM 645 C C . ASN A 1 85 ? 13.018 3.308 -20.711 1.00 55.44 85 ASN A C 1
ATOM 647 O O . ASN A 1 85 ? 12.107 2.645 -21.197 1.00 55.44 85 ASN A O 1
ATOM 651 N N . ASN A 1 86 ? 14.304 3.051 -20.993 1.00 58.72 86 ASN A N 1
ATOM 652 C CA . ASN A 1 86 ? 14.752 1.919 -21.795 1.00 58.72 86 ASN A CA 1
ATOM 653 C C . ASN A 1 86 ? 15.066 0.715 -20.906 1.00 58.72 86 ASN A C 1
ATOM 655 O O . ASN A 1 86 ? 16.049 0.707 -20.166 1.00 58.72 86 ASN A O 1
ATOM 659 N N . GLN A 1 87 ? 14.254 -0.331 -21.042 1.00 58.78 87 GLN A N 1
ATOM 660 C CA . GLN A 1 87 ? 14.369 -1.584 -20.294 1.00 58.78 87 GLN A CA 1
ATOM 661 C C . GLN A 1 87 ? 15.735 -2.270 -20.493 1.00 58.78 87 GLN A C 1
ATOM 663 O O . GLN A 1 87 ? 16.294 -2.803 -19.537 1.00 58.78 87 GLN A O 1
ATOM 668 N N . ALA A 1 88 ? 16.328 -2.153 -21.690 1.00 58.59 88 ALA A N 1
ATOM 669 C CA . ALA A 1 88 ? 17.664 -2.672 -22.002 1.00 58.59 88 ALA A CA 1
ATOM 670 C C . ALA A 1 88 ? 18.780 -2.046 -21.140 1.00 58.59 88 ALA A C 1
ATOM 672 O O . ALA A 1 88 ? 19.740 -2.721 -20.783 1.00 58.59 88 ALA A O 1
ATOM 673 N N . ASN A 1 89 ? 18.627 -0.782 -20.732 1.00 61.50 89 ASN A N 1
ATOM 674 C CA . ASN A 1 89 ? 19.594 -0.094 -19.871 1.00 61.50 89 ASN A CA 1
ATOM 675 C C . ASN A 1 89 ? 19.404 -0.419 -18.380 1.00 61.50 89 ASN A C 1
ATOM 677 O O . ASN A 1 89 ? 20.237 -0.042 -17.559 1.00 61.50 89 ASN A O 1
ATOM 681 N N . ASN A 1 90 ? 18.320 -1.113 -18.020 1.00 67.62 90 ASN A N 1
ATOM 682 C CA . ASN A 1 90 ? 17.998 -1.447 -16.635 1.00 67.62 90 ASN A CA 1
ATOM 683 C C . ASN A 1 90 ? 18.492 -2.844 -16.222 1.00 67.62 90 ASN A C 1
ATOM 685 O O . ASN A 1 90 ? 18.499 -3.135 -15.030 1.00 67.62 90 ASN A O 1
ATOM 689 N N . ALA A 1 91 ? 18.967 -3.676 -17.159 1.00 68.38 91 ALA A N 1
ATOM 690 C CA . ALA A 1 91 ? 19.536 -4.995 -16.853 1.00 68.38 91 ALA A CA 1
ATOM 691 C C . ALA A 1 91 ? 20.776 -4.918 -15.938 1.00 68.38 91 ALA A C 1
ATOM 693 O O . ALA A 1 91 ? 20.985 -5.798 -15.113 1.00 68.38 91 ALA A O 1
ATOM 694 N N . ASN A 1 92 ? 21.545 -3.827 -16.023 1.00 73.88 92 ASN A N 1
ATOM 695 C CA . ASN A 1 92 ? 22.697 -3.557 -15.151 1.00 73.88 92 ASN A CA 1
ATOM 696 C C . ASN A 1 92 ? 22.351 -2.626 -13.972 1.00 73.88 92 ASN A C 1
ATOM 698 O O . ASN A 1 92 ? 23.244 -2.071 -13.333 1.00 73.88 92 ASN A O 1
ATOM 702 N N . SER A 1 93 ? 21.064 -2.379 -13.707 1.00 78.56 93 SER A N 1
ATOM 703 C CA . SER A 1 93 ? 20.650 -1.471 -12.638 1.00 78.56 93 SER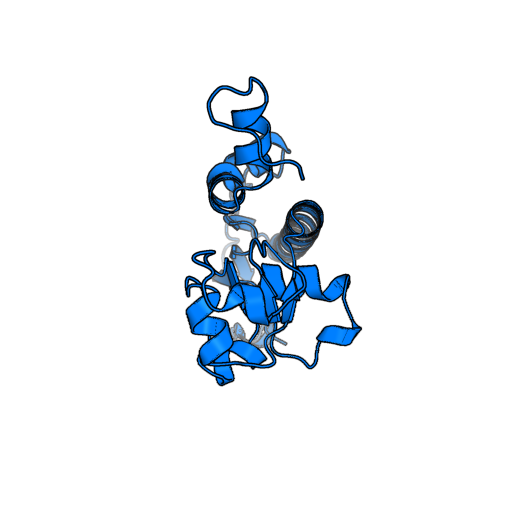 A CA 1
ATOM 704 C C . SER A 1 93 ? 20.751 -2.138 -11.268 1.00 78.56 93 SER A C 1
ATOM 706 O O . SER A 1 93 ? 20.133 -3.172 -11.017 1.00 78.56 93 SER A O 1
ATOM 708 N N . SER A 1 94 ? 21.458 -1.473 -10.355 1.00 82.44 94 SER A N 1
ATOM 709 C CA . SER A 1 94 ? 21.522 -1.799 -8.927 1.00 82.44 94 SER A CA 1
ATOM 710 C C . SER A 1 94 ? 20.426 -1.115 -8.096 1.00 82.44 94 SER A C 1
ATOM 712 O O . SER A 1 94 ? 20.486 -1.118 -6.868 1.00 82.44 94 SER A O 1
ATOM 714 N N . SER A 1 95 ? 19.418 -0.513 -8.738 1.00 86.00 95 SER A N 1
ATOM 715 C CA . SER A 1 95 ? 18.287 0.087 -8.027 1.00 86.00 95 SER A CA 1
ATOM 716 C C . SER A 1 95 ? 17.444 -0.998 -7.362 1.00 86.00 95 SER A C 1
ATOM 718 O O . SER A 1 95 ? 16.995 -1.931 -8.023 1.00 86.00 95 SER A O 1
ATOM 720 N N . GLU A 1 96 ? 17.181 -0.861 -6.067 1.00 91.19 96 GLU A N 1
ATOM 721 C CA . GLU A 1 96 ? 16.321 -1.789 -5.335 1.00 91.19 96 GLU A CA 1
ATOM 722 C C . GLU A 1 96 ? 14.834 -1.541 -5.644 1.00 91.19 96 GLU A C 1
ATOM 724 O O . GLU A 1 96 ? 14.365 -0.396 -5.666 1.00 91.19 96 GLU A O 1
ATOM 729 N N . LEU A 1 97 ? 14.072 -2.617 -5.851 1.00 91.81 97 LEU A N 1
ATOM 730 C CA . LEU A 1 97 ? 12.619 -2.563 -5.954 1.00 91.81 97 LEU A CA 1
ATOM 731 C C . LEU A 1 97 ? 11.991 -2.324 -4.578 1.00 91.81 97 LEU A C 1
ATOM 733 O O . LEU A 1 97 ? 12.070 -3.166 -3.681 1.00 91.81 97 LEU A O 1
ATOM 737 N N . SER A 1 98 ? 11.268 -1.216 -4.434 1.00 90.94 98 SER A N 1
ATOM 738 C CA . SER A 1 98 ? 10.553 -0.909 -3.196 1.00 90.94 98 SER A CA 1
ATOM 739 C C . SER A 1 98 ? 9.393 -1.858 -2.931 1.00 90.94 98 SER A C 1
ATOM 741 O O . SER A 1 98 ? 9.157 -2.271 -1.797 1.00 90.94 98 SER A O 1
ATOM 743 N N . THR A 1 99 ? 8.657 -2.193 -3.987 1.00 94.94 99 THR A N 1
ATOM 744 C CA . THR A 1 99 ? 7.577 -3.173 -3.972 1.00 94.94 99 THR A CA 1
ATOM 745 C C . THR A 1 99 ? 7.308 -3.659 -5.392 1.00 94.94 99 THR A C 1
ATOM 747 O O . THR A 1 99 ? 7.750 -3.050 -6.369 1.00 94.94 99 THR A O 1
ATOM 750 N N . CYS A 1 100 ? 6.547 -4.741 -5.501 1.00 96.38 100 CYS A N 1
ATOM 751 C CA . CYS A 1 100 ? 6.003 -5.245 -6.752 1.00 96.38 100 CYS A CA 1
ATOM 752 C C . CYS A 1 100 ? 4.608 -5.839 -6.520 1.00 96.38 100 CYS A C 1
ATOM 754 O O . CYS A 1 100 ? 4.310 -6.333 -5.422 1.00 96.38 100 CYS A O 1
ATOM 756 N N . ASN A 1 101 ? 3.755 -5.763 -7.544 1.00 97.44 101 ASN A N 1
ATOM 757 C CA . ASN A 1 101 ? 2.399 -6.303 -7.494 1.00 97.44 101 ASN A CA 1
ATOM 758 C C . ASN A 1 101 ? 2.392 -7.835 -7.608 1.00 97.44 101 ASN A C 1
ATOM 760 O O . ASN A 1 101 ? 3.391 -8.466 -7.960 1.00 97.44 101 ASN A O 1
ATOM 764 N N . TYR A 1 102 ? 1.243 -8.447 -7.328 1.00 97.19 102 TYR A N 1
ATOM 765 C CA . TYR A 1 102 ? 1.105 -9.903 -7.336 1.00 97.19 102 TYR A CA 1
ATOM 766 C C . TYR A 1 102 ? 1.425 -10.551 -8.691 1.00 97.19 102 TYR A C 1
ATOM 768 O O . TYR A 1 102 ? 2.025 -11.623 -8.711 1.00 97.19 102 TYR A O 1
ATOM 776 N N . LEU A 1 103 ? 1.134 -9.882 -9.812 1.00 97.69 103 LEU A N 1
ATOM 777 C CA . LEU A 1 103 ? 1.491 -10.368 -11.152 1.00 97.69 103 LEU A CA 1
ATOM 778 C C . LEU A 1 103 ? 3.012 -10.492 -11.338 1.00 97.69 103 LEU A C 1
ATOM 780 O O . LEU A 1 103 ? 3.492 -11.474 -11.897 1.00 97.69 103 LEU A O 1
ATOM 784 N N . ALA A 1 104 ? 3.788 -9.532 -10.830 1.00 97.50 104 ALA A N 1
ATOM 785 C CA . ALA A 1 104 ? 5.246 -9.620 -10.831 1.00 97.50 104 ALA A CA 1
ATOM 786 C C . ALA A 1 104 ? 5.758 -10.691 -9.848 1.00 97.50 104 ALA A C 1
ATOM 788 O O . ALA A 1 104 ? 6.683 -11.439 -10.175 1.00 97.50 104 ALA A O 1
ATOM 789 N N . ARG A 1 105 ? 5.127 -10.824 -8.670 1.00 97.56 105 ARG A N 1
ATOM 790 C CA . ARG A 1 105 ? 5.479 -11.853 -7.670 1.00 97.56 105 ARG A CA 1
ATOM 791 C C . ARG A 1 105 ? 5.300 -13.272 -8.202 1.00 97.56 105 ARG A C 1
ATOM 793 O O . ARG A 1 105 ? 6.168 -14.112 -7.981 1.00 97.56 105 ARG A O 1
ATOM 800 N N . GLN A 1 106 ? 4.227 -13.523 -8.954 1.00 97.38 106 GLN A N 1
ATOM 801 C CA . GLN A 1 106 ? 3.978 -14.811 -9.618 1.00 97.38 106 GLN A CA 1
ATOM 802 C C . GLN A 1 106 ? 5.085 -15.182 -10.614 1.00 97.38 106 GLN A C 1
ATOM 804 O O . GLN A 1 106 ? 5.389 -16.357 -10.791 1.00 97.38 106 GLN A O 1
ATOM 809 N N . LYS A 1 107 ? 5.741 -14.181 -11.212 1.00 97.25 107 LYS A N 1
ATOM 810 C CA . LYS A 1 107 ? 6.907 -14.350 -12.095 1.00 97.25 107 LYS A CA 1
ATOM 811 C C . LYS A 1 107 ? 8.245 -14.401 -11.343 1.00 97.25 107 LYS A C 1
ATOM 813 O O . LYS A 1 107 ? 9.312 -14.377 -11.948 1.00 97.25 107 LYS A O 1
ATOM 818 N N . GLY A 1 108 ? 8.214 -14.469 -10.012 1.00 96.44 108 GLY A N 1
ATOM 819 C CA . GLY A 1 108 ? 9.395 -14.633 -9.168 1.00 96.44 108 GLY A CA 1
ATOM 820 C C . GLY A 1 108 ? 10.113 -13.334 -8.792 1.00 96.44 108 GLY A C 1
ATOM 821 O O . GLY A 1 108 ? 11.180 -13.414 -8.172 1.00 96.44 108 GLY A O 1
ATOM 822 N N . VAL A 1 109 ? 9.557 -12.164 -9.131 1.00 97.12 109 VAL A N 1
ATOM 823 C CA . VAL A 1 109 ? 10.047 -10.855 -8.666 1.00 97.12 109 VAL A CA 1
ATOM 824 C C . VAL A 1 109 ? 9.693 -10.682 -7.186 1.00 97.12 109 VAL A C 1
ATOM 826 O O . VAL A 1 109 ? 8.624 -11.094 -6.742 1.00 9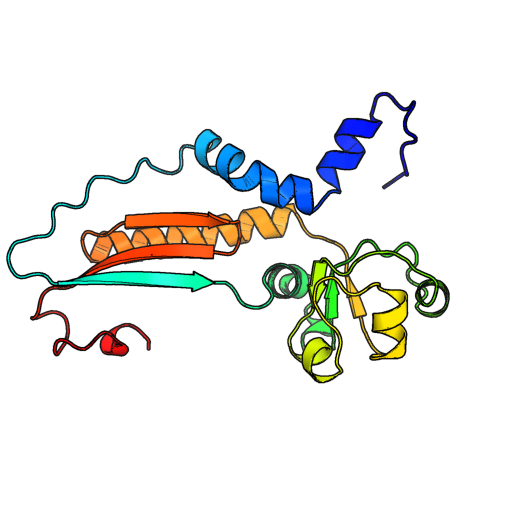7.12 109 VAL A O 1
ATOM 829 N N . LYS A 1 110 ? 10.585 -10.083 -6.392 1.00 94.88 110 LYS A N 1
ATOM 830 C CA . LYS A 1 110 ? 10.373 -9.884 -4.947 1.00 94.88 110 LYS A CA 1
ATOM 831 C C . LYS A 1 110 ? 10.623 -8.434 -4.542 1.00 94.88 110 LYS A C 1
ATOM 833 O O . LYS A 1 110 ? 11.413 -7.735 -5.172 1.00 94.88 110 LYS A O 1
ATOM 838 N N . LYS A 1 111 ? 9.971 -7.991 -3.461 1.00 90.69 111 LYS A N 1
ATOM 839 C CA . LYS A 1 111 ? 10.337 -6.748 -2.760 1.00 90.69 111 LYS A CA 1
ATOM 840 C C . LYS A 1 111 ? 11.805 -6.841 -2.324 1.00 90.69 111 LYS A C 1
ATOM 842 O O . LYS A 1 111 ? 12.229 -7.897 -1.866 1.00 90.69 111 LYS A O 1
ATOM 847 N N . GLY A 1 112 ? 12.562 -5.763 -2.499 1.00 91.69 112 GLY A N 1
ATOM 848 C CA . GLY A 1 112 ? 13.989 -5.714 -2.183 1.00 91.69 112 GLY A CA 1
ATOM 849 C C . GLY A 1 112 ? 14.920 -6.328 -3.232 1.00 91.69 112 GLY A C 1
ATOM 850 O O . GLY A 1 112 ? 16.132 -6.298 -3.066 1.00 91.69 112 GLY A O 1
ATOM 851 N N . MET A 1 113 ? 14.382 -6.885 -4.320 1.00 94.12 113 MET A N 1
ATOM 852 C CA . MET A 1 113 ? 15.195 -7.385 -5.430 1.00 94.12 113 MET A CA 1
ATOM 853 C C . MET A 1 113 ? 15.844 -6.220 -6.186 1.00 94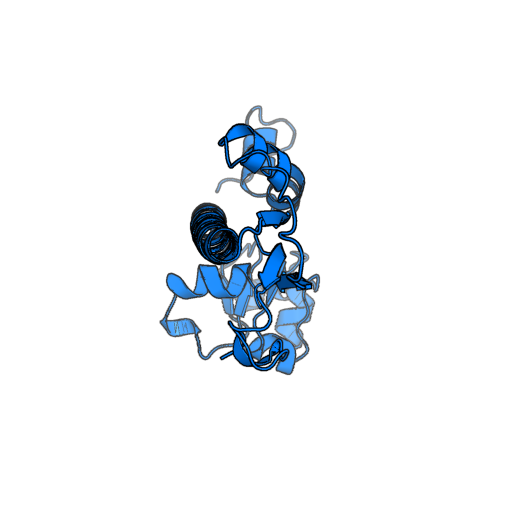.12 113 MET A C 1
ATOM 855 O O . MET A 1 113 ? 15.230 -5.161 -6.318 1.00 94.12 113 MET A O 1
ATOM 859 N N . PHE A 1 114 ? 17.051 -6.407 -6.720 1.00 93.00 114 PHE A N 1
ATOM 860 C CA . PHE A 1 114 ? 17.634 -5.430 -7.637 1.00 93.00 114 PHE A CA 1
ATOM 861 C C . PHE A 1 114 ? 16.896 -5.428 -8.975 1.00 93.00 114 PHE A C 1
ATOM 863 O O . PHE A 1 114 ? 16.445 -6.465 -9.464 1.00 93.00 114 PHE A O 1
ATOM 870 N N . LEU A 1 115 ? 16.774 -4.248 -9.579 1.00 91.25 115 LEU A N 1
ATOM 871 C CA . LEU A 1 115 ? 16.037 -4.065 -10.821 1.00 91.25 115 LEU A CA 1
ATOM 872 C C . LEU A 1 115 ? 16.601 -4.936 -11.953 1.00 91.25 115 LEU A C 1
ATOM 874 O O . LEU A 1 115 ? 15.813 -5.549 -12.668 1.00 91.25 115 LEU A O 1
ATOM 878 N N . GLY A 1 116 ? 17.926 -5.057 -12.079 1.00 90.50 116 GLY A N 1
ATOM 879 C CA . GLY A 1 116 ? 18.547 -5.942 -13.071 1.00 90.50 116 GLY A CA 1
ATOM 880 C C . GLY A 1 116 ? 18.050 -7.389 -12.978 1.00 90.50 116 GLY A C 1
ATOM 881 O O . GLY A 1 116 ? 17.519 -7.931 -13.949 1.00 90.50 116 GLY A O 1
ATOM 882 N N . ASP A 1 117 ? 18.110 -7.976 -11.780 1.00 92.44 117 ASP A N 1
ATOM 883 C CA . ASP A 1 117 ? 17.643 -9.345 -11.520 1.00 92.44 117 ASP A CA 1
ATOM 884 C C . ASP A 1 117 ? 16.139 -9.509 -11.775 1.00 92.44 117 ASP A C 1
ATOM 886 O O . ASP A 1 117 ? 15.679 -10.541 -12.274 1.00 92.44 117 ASP A O 1
ATOM 890 N N . ALA A 1 118 ? 15.354 -8.482 -11.443 1.00 93.75 118 ALA A N 1
ATOM 891 C CA . ALA A 1 118 ? 13.916 -8.485 -11.659 1.00 93.75 118 ALA A CA 1
ATOM 892 C C . ALA A 1 118 ? 13.547 -8.461 -13.150 1.00 93.75 118 ALA A C 1
ATOM 894 O O . ALA A 1 118 ? 12.629 -9.179 -13.548 1.00 93.75 118 ALA A O 1
ATOM 895 N N . ILE A 1 119 ? 14.271 -7.691 -13.973 1.00 91.44 119 ILE A N 1
ATOM 896 C CA . ILE A 1 119 ? 14.091 -7.664 -15.433 1.00 91.44 119 ILE A CA 1
ATOM 897 C C . ILE A 1 119 ? 14.452 -9.017 -16.055 1.00 91.44 119 ILE A C 1
ATOM 899 O O . ILE A 1 119 ? 13.731 -9.486 -16.931 1.00 91.44 119 ILE A O 1
ATOM 903 N N . ILE A 1 120 ? 15.511 -9.684 -15.580 1.00 92.00 120 ILE A N 1
ATOM 904 C CA . ILE A 1 120 ? 15.883 -11.026 -16.065 1.00 92.00 120 ILE A CA 1
ATOM 905 C C . ILE A 1 120 ? 14.757 -12.038 -15.795 1.00 92.00 120 ILE A C 1
ATOM 907 O O . ILE A 1 120 ? 14.415 -12.834 -16.668 1.00 92.00 120 ILE A O 1
ATOM 911 N N . LYS A 1 121 ? 14.151 -12.001 -14.601 1.00 94.75 121 LYS A N 1
ATOM 912 C CA . LYS A 1 121 ? 13.038 -12.894 -14.222 1.00 94.75 121 LYS A CA 1
ATOM 913 C C . LYS A 1 121 ? 11.726 -12.556 -14.927 1.00 94.75 121 LYS A C 1
ATOM 915 O O . LYS A 1 121 ? 10.933 -13.445 -15.221 1.00 94.75 121 LYS A O 1
ATOM 920 N N . CYS A 1 122 ? 11.481 -11.273 -15.161 1.00 95.00 122 CYS A N 1
ATOM 921 C CA . CYS A 1 122 ? 10.244 -10.759 -15.723 1.00 95.00 122 CYS A CA 1
ATOM 922 C C . CYS A 1 122 ? 10.570 -9.734 -16.823 1.00 95.00 122 CYS A C 1
ATOM 924 O O . CYS A 1 122 ? 10.539 -8.530 -16.564 1.00 95.00 122 CYS A O 1
ATOM 926 N N . PRO A 1 123 ? 10.861 -10.183 -18.060 1.00 91.94 123 PRO A N 1
ATOM 927 C CA . PRO A 1 123 ? 11.257 -9.284 -19.147 1.00 91.94 123 PRO A CA 1
ATOM 928 C C . PRO A 1 123 ? 10.196 -8.240 -19.520 1.00 91.94 123 PRO A C 1
ATOM 930 O O . PRO A 1 123 ? 10.525 -7.182 -20.038 1.00 91.94 123 PRO A O 1
ATOM 933 N N . ASP A 1 124 ? 8.920 -8.499 -19.231 1.00 93.00 124 ASP A N 1
ATOM 934 C CA . ASP A 1 124 ? 7.802 -7.574 -19.443 1.00 93.00 124 ASP A CA 1
ATOM 935 C C . ASP A 1 124 ? 7.464 -6.719 -18.202 1.00 93.00 124 ASP A C 1
ATOM 937 O O . ASP A 1 124 ? 6.412 -6.078 -18.167 1.00 93.00 124 ASP A O 1
ATOM 941 N N . LEU A 1 125 ? 8.334 -6.697 -17.181 1.00 93.75 125 LEU A N 1
ATOM 942 C CA . LEU A 1 125 ? 8.134 -5.926 -15.951 1.00 93.75 125 LEU A CA 1
ATOM 943 C C . LEU A 1 125 ? 8.069 -4.425 -16.242 1.00 93.75 125 LEU 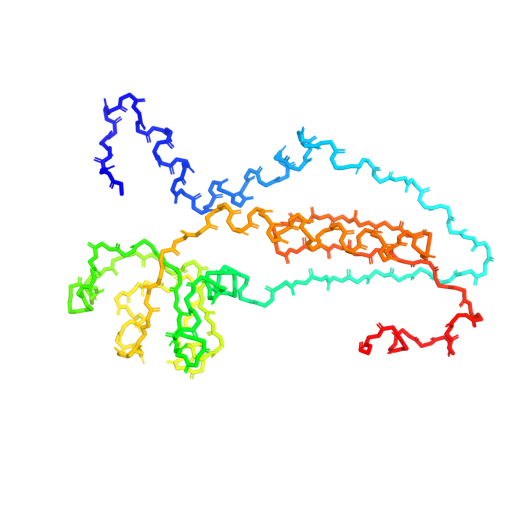A C 1
ATOM 945 O O . LEU A 1 125 ? 9.033 -3.818 -16.717 1.00 93.75 125 LEU A O 1
ATOM 949 N N . VAL A 1 126 ? 6.950 -3.813 -15.871 1.00 93.88 126 VAL A N 1
ATOM 950 C CA . VAL A 1 126 ? 6.756 -2.366 -15.935 1.00 93.88 126 VAL A CA 1
ATOM 951 C C . VAL A 1 126 ? 7.282 -1.739 -14.646 1.00 93.88 126 VAL A C 1
ATOM 953 O O . VAL A 1 126 ? 6.834 -2.072 -13.550 1.00 93.88 126 VAL A O 1
ATOM 956 N N . VAL A 1 127 ? 8.224 -0.808 -14.767 1.00 92.94 127 VAL A N 1
ATOM 957 C CA . VAL A 1 127 ? 8.797 -0.096 -13.618 1.00 92.94 127 VAL A CA 1
ATOM 958 C C . VAL A 1 127 ? 8.243 1.318 -13.592 1.00 92.94 127 VAL A C 1
ATOM 960 O O . VAL A 1 127 ? 8.410 2.064 -14.555 1.00 92.94 127 VAL A O 1
ATOM 963 N N . LEU A 1 128 ? 7.574 1.679 -12.500 1.00 93.06 128 LEU A N 1
ATOM 964 C CA . LEU A 1 128 ? 6.948 2.988 -12.322 1.00 93.06 128 LEU A CA 1
ATOM 965 C C . LEU A 1 128 ? 7.643 3.781 -11.202 1.00 93.06 128 LEU A C 1
ATOM 967 O O . LEU A 1 128 ? 8.224 3.180 -10.289 1.00 93.06 128 LEU A O 1
ATOM 971 N N . PRO A 1 129 ? 7.616 5.127 -11.266 1.00 91.88 129 PRO A N 1
ATOM 972 C CA . PRO A 1 129 ? 8.216 5.969 -10.239 1.00 91.88 129 PRO A CA 1
ATOM 973 C C . PRO A 1 129 ? 7.407 5.944 -8.934 1.00 91.88 129 PRO A C 1
ATOM 975 O O . PRO A 1 129 ? 6.252 5.519 -8.898 1.00 91.88 129 PRO A O 1
ATOM 978 N N . TYR A 1 130 ? 8.023 6.434 -7.858 1.00 91.88 130 TYR A N 1
ATOM 979 C CA . TYR A 1 130 ? 7.337 6.673 -6.588 1.00 91.88 130 TYR A CA 1
ATOM 980 C C . TYR A 1 130 ? 6.326 7.818 -6.708 1.00 91.88 130 TYR A C 1
ATOM 982 O O . TYR A 1 130 ? 6.550 8.778 -7.444 1.00 91.88 130 TYR A O 1
ATOM 990 N N . ASP A 1 131 ? 5.260 7.734 -5.917 1.00 93.50 131 ASP A N 1
ATOM 991 C CA . ASP A 1 131 ? 4.224 8.754 -5.784 1.00 93.50 131 ASP A CA 1
ATOM 992 C C . ASP A 1 131 ? 4.029 9.093 -4.300 1.00 93.50 131 ASP A C 1
ATOM 994 O O . ASP A 1 131 ? 3.045 8.700 -3.681 1.00 93.50 131 ASP A O 1
ATOM 998 N N . PHE A 1 132 ? 5.021 9.761 -3.700 1.00 90.25 132 PHE A N 1
ATOM 999 C CA . PHE A 1 132 ? 5.046 10.029 -2.254 1.00 90.25 132 PHE A CA 1
ATOM 1000 C C . PHE A 1 132 ? 3.831 10.818 -1.757 1.00 90.25 132 PHE A C 1
ATOM 1002 O O . PHE A 1 132 ? 3.339 10.553 -0.659 1.00 90.25 132 PHE A O 1
ATOM 1009 N N . GLU A 1 133 ? 3.331 11.744 -2.576 1.00 92.00 133 GLU A N 1
ATOM 1010 C CA . GLU A 1 133 ? 2.101 12.485 -2.301 1.00 92.00 133 GLU A CA 1
ATOM 1011 C C . GLU A 1 133 ? 0.893 11.542 -2.272 1.00 92.00 133 GLU A C 1
ATOM 1013 O O . GLU A 1 133 ? 0.169 11.509 -1.278 1.00 92.00 133 GLU A O 1
ATOM 1018 N N . GLY A 1 134 ? 0.737 10.694 -3.296 1.00 94.69 134 GLY A N 1
ATOM 1019 C CA . GLY A 1 134 ? -0.322 9.686 -3.331 1.00 94.69 134 GLY A CA 1
ATOM 1020 C C . GLY A 1 134 ? -0.232 8.682 -2.179 1.00 94.69 134 GLY A C 1
ATOM 1021 O O . GLY A 1 134 ? -1.258 8.276 -1.637 1.00 94.69 134 GLY A O 1
ATOM 1022 N N . PHE A 1 135 ? 0.976 8.288 -1.759 1.00 94.62 135 PHE A N 1
ATOM 1023 C CA . PHE A 1 135 ? 1.159 7.406 -0.600 1.00 94.62 135 PHE A CA 1
ATOM 1024 C C . PHE A 1 135 ? 0.651 8.061 0.683 1.00 94.62 135 PHE A C 1
ATOM 1026 O O . PHE A 1 135 ? -0.019 7.405 1.475 1.00 94.62 135 PHE A O 1
ATOM 1033 N N . GLN A 1 136 ? 0.938 9.352 0.877 1.00 91.25 136 GLN A N 1
ATOM 1034 C CA . GLN A 1 136 ? 0.489 10.082 2.059 1.00 91.25 136 GLN A CA 1
ATOM 1035 C C . GLN A 1 136 ? -1.029 10.280 2.046 1.00 91.25 136 GLN A C 1
ATOM 1037 O O . GLN A 1 136 ? -1.677 10.044 3.061 1.00 91.25 136 GLN A O 1
ATOM 1042 N N . GLU A 1 137 ? -1.584 10.666 0.896 1.00 94.44 137 GLU A N 1
ATOM 1043 C CA . GLU A 1 137 ? -3.025 10.836 0.690 1.00 94.44 137 GLU A CA 1
ATOM 1044 C C . GLU A 1 137 ? -3.789 9.546 1.024 1.00 94.44 137 GLU A C 1
ATOM 1046 O O . GLU A 1 137 ? -4.671 9.547 1.880 1.00 94.44 137 GLU A O 1
ATOM 1051 N N . VAL A 1 138 ? -3.428 8.425 0.388 1.00 96.06 138 VAL A N 1
ATOM 1052 C CA . VAL A 1 138 ? -4.150 7.156 0.565 1.00 96.06 138 VAL A CA 1
ATOM 1053 C C . VAL A 1 138 ? -3.986 6.616 1.978 1.00 96.06 138 VAL A C 1
ATOM 1055 O O . VAL A 1 138 ? -4.958 6.138 2.556 1.00 96.06 138 VAL A O 1
ATOM 1058 N N . SER A 1 139 ? -2.783 6.717 2.547 1.00 94.81 139 SER A N 1
ATOM 1059 C CA . SER A 1 139 ? -2.523 6.303 3.927 1.00 94.81 139 SER A CA 1
ATOM 1060 C C . SER A 1 139 ? -3.414 7.046 4.925 1.00 94.81 139 SER A C 1
ATOM 1062 O O . SER A 1 139 ? -3.999 6.416 5.804 1.00 94.81 139 SER A O 1
ATOM 1064 N N . GLY A 1 140 ? -3.563 8.367 4.756 1.00 92.50 140 GLY A N 1
ATOM 1065 C CA . GLY A 1 140 ? -4.451 9.189 5.579 1.00 92.50 140 GLY A CA 1
ATOM 1066 C C . GLY A 1 140 ? -5.918 8.795 5.420 1.00 92.50 140 GLY A C 1
ATOM 1067 O O . GLY A 1 140 ? -6.588 8.541 6.415 1.00 92.50 140 GLY A O 1
ATOM 1068 N N . ILE A 1 141 ? -6.390 8.645 4.176 1.00 95.12 141 ILE A N 1
ATOM 1069 C CA . ILE A 1 141 ? -7.771 8.223 3.893 1.00 95.12 141 ILE A CA 1
ATOM 1070 C C . ILE A 1 141 ? -8.083 6.884 4.569 1.00 95.12 141 ILE A C 1
ATOM 1072 O O . ILE A 1 141 ? -9.114 6.756 5.223 1.00 95.12 141 ILE A O 1
ATOM 1076 N N . VAL A 1 142 ? -7.206 5.886 4.427 1.00 94.69 142 VAL A N 1
ATOM 1077 C CA . VAL A 1 142 ? -7.421 4.559 5.022 1.00 94.69 142 VAL A CA 1
ATOM 1078 C C . VAL A 1 142 ? -7.410 4.635 6.546 1.00 94.69 142 VAL A C 1
ATOM 1080 O O . VAL A 1 142 ? -8.309 4.084 7.175 1.00 94.69 142 VAL A O 1
ATOM 1083 N N . ALA A 1 143 ? -6.458 5.353 7.147 1.00 92.31 143 ALA A N 1
ATOM 1084 C CA . ALA A 1 143 ? -6.418 5.539 8.596 1.00 92.31 143 ALA A CA 1
ATOM 1085 C C . ALA A 1 143 ? -7.693 6.206 9.132 1.00 92.31 143 ALA A C 1
ATOM 1087 O O . ALA A 1 143 ? -8.228 5.777 10.151 1.00 92.31 143 ALA A O 1
ATOM 1088 N N . ASP A 1 144 ? -8.220 7.212 8.435 1.00 93.31 144 ASP A N 1
ATOM 1089 C CA . ASP A 1 144 ? -9.454 7.885 8.838 1.00 93.31 144 ASP A CA 1
ATOM 1090 C C . ASP A 1 144 ? -10.672 6.960 8.730 1.00 93.31 144 ASP A C 1
ATOM 1092 O O . ASP A 1 144 ? -11.490 6.928 9.648 1.00 93.31 144 ASP A O 1
ATOM 1096 N N . GLN A 1 145 ? -10.765 6.137 7.680 1.00 94.75 145 GLN A N 1
ATOM 1097 C CA . GLN A 1 145 ? -11.829 5.131 7.572 1.00 94.75 145 GLN A CA 1
ATOM 1098 C C . GLN A 1 145 ? -11.745 4.073 8.680 1.00 94.75 145 GLN A C 1
ATOM 1100 O O . GLN A 1 145 ? -12.757 3.760 9.306 1.00 94.75 145 GLN A O 1
ATOM 1105 N N . LEU A 1 146 ? -10.545 3.557 8.969 1.00 93.25 146 LEU A N 1
ATOM 1106 C CA . LEU A 1 146 ? -10.340 2.592 10.054 1.00 93.25 146 LEU A CA 1
ATOM 1107 C C . LEU A 1 146 ? -10.687 3.193 11.419 1.00 93.25 146 LEU A C 1
ATOM 1109 O O . LEU A 1 146 ? -11.264 2.510 12.261 1.00 93.25 146 LEU A O 1
ATOM 1113 N N . ARG A 1 147 ? -10.377 4.475 11.636 1.00 92.31 147 ARG A N 1
ATOM 1114 C CA . ARG A 1 147 ? -10.720 5.196 12.865 1.00 92.31 147 ARG A CA 1
ATOM 1115 C C . ARG A 1 147 ? -12.225 5.350 13.030 1.00 92.31 147 ARG A C 1
ATOM 1117 O O . ARG A 1 147 ? -12.738 4.999 14.085 1.00 92.31 147 ARG A O 1
ATOM 1124 N N . LEU A 1 148 ? -12.923 5.810 11.988 1.00 91.44 148 LEU A N 1
ATOM 1125 C CA . LEU A 1 148 ? -14.383 5.937 12.000 1.00 91.44 148 LEU A CA 1
ATOM 1126 C C . LEU A 1 148 ? -15.053 4.590 12.285 1.00 91.44 148 LEU A C 1
ATOM 1128 O O . LEU A 1 148 ? -15.985 4.525 13.080 1.00 91.44 148 LEU A O 1
ATOM 1132 N N . TYR A 1 149 ? -14.553 3.513 11.676 1.00 90.25 149 TYR A N 1
ATOM 1133 C CA . TYR A 1 149 ? -15.029 2.161 11.950 1.00 90.25 149 TYR A CA 1
ATOM 1134 C C . TYR A 1 149 ? -14.769 1.744 13.404 1.00 90.25 149 TYR A C 1
ATOM 1136 O O . TYR A 1 149 ? -15.675 1.267 14.081 1.00 90.25 149 TYR A O 1
ATOM 1144 N N . ALA A 1 150 ? -13.557 1.961 13.920 1.00 90.38 150 ALA A N 1
ATOM 1145 C CA . ALA A 1 150 ? -13.220 1.611 15.297 1.00 90.38 150 ALA A CA 1
ATOM 1146 C C . ALA A 1 150 ? -14.087 2.370 16.315 1.00 90.38 150 ALA A C 1
ATOM 1148 O O . ALA A 1 150 ? -14.581 1.780 17.274 1.00 90.38 150 ALA A O 1
ATOM 1149 N N . GLU A 1 151 ? -14.328 3.662 16.086 1.00 89.56 151 GLU A N 1
ATOM 1150 C CA . GLU A 1 151 ? -15.147 4.517 16.950 1.00 89.56 151 GLU A CA 1
ATOM 1151 C C . GLU A 1 151 ? -16.602 4.031 17.066 1.00 89.56 151 GLU A C 1
ATOM 1153 O O . GLU A 1 151 ? -17.182 4.135 18.151 1.00 89.56 151 GLU A O 1
ATOM 1158 N N . GLN A 1 152 ? -17.169 3.431 16.008 1.00 87.56 152 GLN A N 1
ATOM 1159 C CA . GLN A 1 152 ? -18.511 2.824 16.044 1.00 87.56 152 GLN A CA 1
ATOM 1160 C C . GLN A 1 152 ? -18.627 1.718 17.100 1.00 87.56 152 GLN A C 1
ATOM 1162 O O . GLN A 1 152 ? -19.680 1.567 17.712 1.00 87.56 152 GLN A O 1
ATOM 1167 N N . TYR A 1 153 ? -17.530 1.006 17.366 1.00 87.25 153 TYR A N 1
ATOM 1168 C CA . TYR A 1 153 ? -17.445 -0.075 18.351 1.00 87.25 153 TYR A CA 1
ATOM 1169 C C . TYR A 1 153 ? -16.682 0.347 19.611 1.00 87.25 153 TYR A C 1
ATOM 1171 O O . TYR A 1 153 ? -16.025 -0.473 20.252 1.00 87.25 153 TYR A O 1
ATOM 1179 N N . ASN A 1 154 ? -16.705 1.643 19.951 1.00 88.31 154 ASN A N 1
ATOM 1180 C CA . ASN A 1 154 ? -15.978 2.198 21.098 1.00 88.31 154 ASN A CA 1
ATOM 1181 C C . ASN A 1 154 ? -14.498 1.772 21.134 1.00 88.31 154 ASN A C 1
ATOM 1183 O O . ASN A 1 154 ? -13.958 1.497 22.202 1.00 88.31 154 ASN A O 1
ATOM 1187 N N . GLY A 1 155 ? -13.874 1.662 19.968 1.00 89.25 155 GLY A N 1
ATOM 1188 C CA . GLY A 1 155 ? -12.509 1.208 19.766 1.00 89.25 155 GLY A CA 1
ATOM 1189 C C . GLY A 1 155 ? -11.545 2.338 19.418 1.00 89.25 155 GLY A C 1
ATOM 1190 O O . GLY A 1 155 ? -11.858 3.523 19.554 1.00 89.25 155 GLY A O 1
ATOM 1191 N N . CYS A 1 156 ? -10.350 1.970 18.968 1.00 91.00 156 CYS A N 1
ATOM 1192 C CA . CYS A 1 156 ? -9.326 2.907 18.516 1.00 91.00 156 CYS A CA 1
ATOM 1193 C C . CYS A 1 156 ? -8.400 2.259 17.479 1.00 91.00 156 CYS A C 1
ATOM 1195 O O . CYS A 1 156 ? -8.454 1.052 17.248 1.00 91.00 156 CYS A O 1
ATOM 1197 N N . ILE A 1 157 ? -7.540 3.064 16.853 1.00 92.88 157 ILE A N 1
ATOM 1198 C CA . ILE A 1 157 ? -6.504 2.563 15.948 1.00 92.88 157 ILE A CA 1
ATOM 1199 C C . ILE A 1 157 ? -5.117 3.003 16.406 1.00 92.88 157 ILE A C 1
ATOM 1201 O O . ILE A 1 157 ? -4.944 4.103 16.935 1.00 92.88 157 ILE A O 1
ATOM 1205 N N . GLU A 1 158 ? -4.124 2.167 16.137 1.00 91.44 158 GLU A N 1
ATOM 1206 C CA . GLU A 1 158 ? -2.707 2.499 16.225 1.00 91.44 158 GLU A CA 1
ATOM 1207 C C . GLU A 1 158 ? -2.076 2.294 14.848 1.00 91.44 158 GLU A C 1
ATOM 1209 O O . GLU A 1 158 ? -1.860 1.168 14.402 1.00 91.44 158 GLU A O 1
ATOM 1214 N N . GLN A 1 159 ? -1.792 3.395 14.155 1.00 91.75 159 GLN A N 1
ATOM 1215 C CA . GLN A 1 159 ? -1.162 3.340 12.842 1.00 91.75 159 GLN A CA 1
ATOM 1216 C C . GLN A 1 159 ? 0.355 3.143 12.979 1.00 91.75 159 GLN A C 1
ATOM 1218 O O . GLN A 1 159 ? 1.060 4.002 13.514 1.00 91.75 159 GLN A O 1
ATOM 1223 N N . VAL A 1 160 ? 0.853 2.010 12.482 1.00 89.94 160 VAL A N 1
ATOM 1224 C CA . VAL A 1 160 ? 2.246 1.561 12.637 1.00 89.94 160 VAL A CA 1
ATOM 1225 C C . VAL A 1 160 ? 3.123 2.106 11.510 1.00 89.94 160 VAL A C 1
ATOM 1227 O O . VAL A 1 160 ? 4.235 2.587 11.753 1.00 89.94 160 VAL A O 1
ATOM 1230 N N . SER A 1 161 ? 2.607 2.076 10.282 1.00 91.81 161 SER A N 1
ATOM 1231 C CA . SER A 1 161 ? 3.272 2.554 9.069 1.00 91.81 161 SER A CA 1
ATOM 1232 C C . SER A 1 161 ? 2.270 3.259 8.144 1.00 91.81 161 SER A C 1
ATOM 1234 O O . SER A 1 161 ? 1.087 3.400 8.456 1.00 91.81 161 SER A O 1
ATOM 1236 N N . CYS A 1 162 ? 2.725 3.689 6.962 1.00 91.19 162 CYS A N 1
ATOM 1237 C CA . CYS A 1 162 ? 1.812 4.224 5.956 1.00 91.19 162 CYS A CA 1
ATOM 1238 C C . CYS A 1 162 ? 0.804 3.188 5.432 1.00 91.19 162 CYS A C 1
ATOM 1240 O O . CYS A 1 162 ? -0.241 3.586 4.921 1.00 91.19 162 CYS A O 1
ATOM 1242 N N . ASP A 1 163 ? 1.114 1.898 5.541 1.00 94.94 163 ASP A N 1
ATOM 1243 C CA . ASP A 1 163 ? 0.322 0.783 5.028 1.00 94.94 163 ASP A CA 1
ATOM 1244 C C . ASP A 1 163 ? -0.215 -0.188 6.087 1.00 94.94 163 ASP A C 1
ATOM 1246 O O . ASP A 1 163 ? -0.966 -1.091 5.731 1.00 94.94 163 ASP A O 1
ATOM 1250 N N . GLU A 1 164 ? 0.102 0.027 7.365 1.00 94.94 164 GLU A N 1
ATOM 1251 C CA . GLU A 1 164 ? -0.172 -0.920 8.448 1.00 94.94 164 GLU A CA 1
ATOM 1252 C C . GLU A 1 164 ? -0.761 -0.225 9.685 1.00 94.94 164 GLU A C 1
ATOM 1254 O O . GLU A 1 164 ? -0.259 0.814 10.137 1.00 94.94 164 GLU A O 1
ATOM 1259 N N . ALA A 1 165 ? -1.815 -0.807 10.260 1.00 94.94 165 ALA A N 1
ATOM 1260 C CA . ALA A 1 165 ? -2.435 -0.332 11.493 1.00 94.94 165 ALA A CA 1
ATOM 1261 C C . ALA A 1 165 ? -3.022 -1.476 12.331 1.00 94.94 165 ALA A C 1
ATOM 1263 O O . ALA A 1 165 ? -3.614 -2.415 11.799 1.00 94.94 165 ALA A O 1
ATOM 1264 N N . TYR A 1 166 ? -2.928 -1.347 13.653 1.00 94.56 166 TYR A N 1
ATOM 1265 C CA . TYR A 1 166 ? -3.752 -2.112 14.581 1.00 94.56 166 TYR A CA 1
ATOM 1266 C C . TYR A 1 166 ? -5.094 -1.411 14.768 1.00 94.56 166 TYR A C 1
ATOM 1268 O O . TYR A 1 166 ? -5.146 -0.1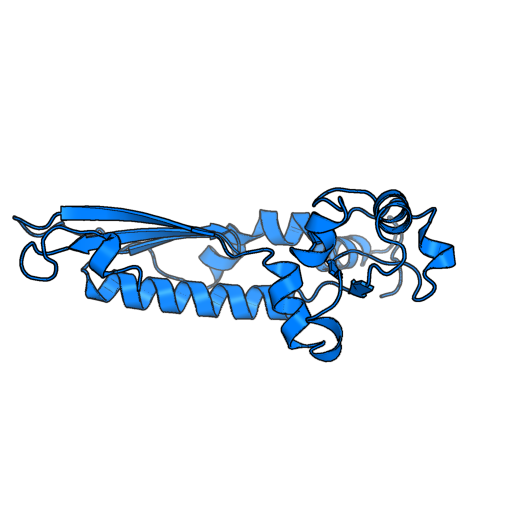99 14.970 1.00 94.56 166 TYR A O 1
ATOM 1276 N N . VAL A 1 167 ? -6.177 -2.178 14.730 1.00 93.25 167 VAL A N 1
ATOM 1277 C CA . VAL A 1 167 ? -7.545 -1.702 14.940 1.00 93.25 167 VAL A CA 1
ATOM 1278 C C . VAL A 1 167 ? -8.141 -2.473 16.104 1.00 93.25 167 VAL A C 1
ATOM 1280 O O . VAL A 1 167 ? -8.322 -3.687 16.031 1.00 93.25 167 VAL A O 1
ATOM 1283 N N . GLU A 1 168 ? -8.428 -1.768 17.189 1.00 91.56 168 GLU A N 1
ATOM 1284 C CA . GLU A 1 168 ? -9.139 -2.290 18.347 1.00 91.56 168 GLU A CA 1
ATOM 1285 C C . GLU A 1 168 ? -10.629 -1.978 18.213 1.00 91.56 168 GLU A C 1
ATOM 1287 O O . GLU A 1 168 ? -10.991 -0.837 17.935 1.00 91.56 168 GLU A O 1
ATOM 1292 N N . ILE A 1 169 ? -11.485 -2.968 18.466 1.00 89.69 169 ILE A N 1
ATOM 1293 C CA . ILE A 1 169 ? -12.940 -2.800 18.581 1.00 89.69 169 ILE A CA 1
ATOM 1294 C C . ILE A 1 169 ? -13.472 -3.533 19.813 1.00 89.69 169 ILE A C 1
ATOM 1296 O O . ILE A 1 169 ? -12.943 -4.578 20.202 1.00 89.69 169 ILE A O 1
ATOM 1300 N N . ASN A 1 170 ? -14.536 -3.000 20.412 1.00 88.00 170 ASN A N 1
ATOM 1301 C CA . ASN A 1 170 ? -15.262 -3.624 21.512 1.00 88.00 170 ASN A CA 1
ATOM 1302 C C . ASN A 1 170 ? -16.653 -4.034 21.021 1.00 88.00 170 ASN A C 1
ATOM 1304 O O . ASN A 1 170 ? -17.506 -3.189 20.773 1.00 88.00 170 ASN A O 1
ATOM 1308 N N . VAL A 1 171 ? -16.872 -5.337 20.873 1.00 84.69 171 VAL A N 1
ATOM 1309 C CA . VAL A 1 171 ? -18.090 -5.893 20.277 1.00 84.69 171 VAL A CA 1
ATOM 1310 C C . VAL A 1 171 ? -19.057 -6.334 21.371 1.00 84.69 171 VAL A C 1
ATOM 1312 O O . VAL A 1 171 ? -18.682 -7.118 22.254 1.00 84.69 171 VAL A O 1
ATOM 1315 N N . ASP A 1 172 ? -20.296 -5.846 21.312 1.00 82.62 172 ASP A N 1
ATOM 1316 C CA . ASP A 1 172 ? -21.387 -6.336 22.152 1.00 82.62 172 ASP A CA 1
ATOM 1317 C C . ASP A 1 172 ? -21.820 -7.734 21.665 1.00 82.62 172 ASP A C 1
ATOM 1319 O O . ASP A 1 172 ? -21.962 -7.944 20.459 1.00 82.62 172 ASP A O 1
ATOM 1323 N N . PRO A 1 173 ? -22.056 -8.713 22.559 1.00 76.06 173 PRO A N 1
ATOM 1324 C CA . PRO A 1 173 ? -22.584 -10.024 22.179 1.00 76.06 173 PRO A CA 1
ATOM 1325 C C . PRO A 1 173 ? -23.911 -10.000 21.404 1.00 76.06 173 PRO A C 1
ATOM 1327 O O . PRO A 1 173 ? -24.290 -11.037 20.869 1.00 76.06 173 PRO A O 1
ATOM 1330 N N . ASN A 1 174 ? -24.633 -8.874 21.383 1.00 78.31 174 ASN A N 1
ATOM 1331 C CA . ASN A 1 174 ? -25.844 -8.686 20.582 1.00 78.31 174 ASN A CA 1
ATOM 1332 C C . ASN A 1 174 ? -25.571 -8.157 19.161 1.00 78.31 174 ASN A C 1
ATOM 1334 O O . ASN A 1 174 ? -26.447 -8.277 18.307 1.00 78.31 174 ASN A O 1
ATOM 1338 N N . ASP A 1 175 ? -24.390 -7.584 18.897 1.00 72.25 175 ASP A N 1
ATOM 1339 C CA . ASP A 1 175 ? -24.034 -7.003 17.591 1.00 72.25 175 ASP A CA 1
ATOM 1340 C C . ASP A 1 175 ? -23.546 -8.062 16.589 1.00 72.25 175 ASP A C 1
ATOM 1342 O O . ASP A 1 175 ? -23.583 -7.853 15.377 1.00 72.25 175 ASP A O 1
ATOM 1346 N N . CYS A 1 176 ? -23.105 -9.219 17.080 1.00 65.69 176 CYS A N 1
ATOM 1347 C CA . CYS A 1 176 ? -22.732 -10.372 16.266 1.00 65.69 176 CYS A CA 1
ATOM 1348 C C . CYS A 1 176 ? -23.121 -11.670 16.975 1.00 65.69 176 CYS A C 1
ATOM 1350 O O . CYS A 1 176 ? -23.312 -11.686 18.190 1.00 65.69 176 CYS A O 1
ATOM 1352 N N . ASN A 1 177 ? -23.160 -12.800 16.264 1.00 64.50 177 ASN A N 1
ATOM 1353 C CA . ASN A 1 177 ? -23.391 -14.115 16.888 1.00 64.50 177 ASN A CA 1
ATOM 1354 C C . ASN A 1 177 ? -22.160 -14.615 17.678 1.00 64.50 177 ASN A C 1
ATOM 1356 O O . ASN A 1 177 ? -21.829 -15.799 17.659 1.00 64.50 177 ASN A O 1
ATOM 1360 N N . ASN A 1 178 ? -21.452 -13.716 18.372 1.00 58.00 178 ASN A N 1
ATOM 1361 C CA . ASN A 1 178 ? -20.118 -13.918 18.935 1.00 58.00 178 ASN A CA 1
ATOM 1362 C C . ASN A 1 178 ? -19.051 -14.336 17.906 1.00 58.00 178 ASN A C 1
ATOM 1364 O O . ASN A 1 178 ? -17.999 -14.836 18.312 1.00 58.00 178 ASN A O 1
ATOM 1368 N N . ASP A 1 179 ? -19.296 -14.120 16.612 1.00 67.12 179 ASP A N 1
ATOM 1369 C CA . ASP A 1 179 ? -18.354 -14.434 15.543 1.00 67.12 179 ASP A CA 1
ATOM 1370 C C . ASP A 1 179 ? -17.754 -13.151 14.957 1.00 67.12 179 ASP A C 1
ATOM 1372 O O . ASP A 1 179 ? -18.459 -12.241 14.526 1.00 67.12 179 ASP A O 1
ATOM 1376 N N . ILE A 1 180 ? -16.424 -13.077 14.947 1.00 66.56 180 ILE A N 1
ATOM 1377 C CA . ILE A 1 180 ? -15.685 -11.961 14.356 1.00 66.56 180 ILE A CA 1
ATOM 1378 C C . ILE A 1 180 ? -15.806 -11.953 12.825 1.00 66.56 180 ILE A C 1
ATOM 1380 O O . ILE A 1 180 ? -15.697 -10.895 12.209 1.00 66.56 180 ILE A O 1
ATOM 1384 N N . TYR A 1 181 ? -16.077 -13.105 12.199 1.00 69.94 181 TYR A N 1
ATOM 1385 C CA . TYR A 1 181 ? -16.275 -13.201 10.752 1.00 69.94 181 TYR A CA 1
ATOM 1386 C C . TYR A 1 181 ? -17.536 -12.476 10.269 1.00 69.94 181 TYR A C 1
ATOM 1388 O O . TYR A 1 181 ? -17.614 -12.140 9.086 1.00 69.94 181 TYR A O 1
ATOM 1396 N N . ASP A 1 182 ? -18.480 -12.150 11.159 1.00 68.81 182 ASP A N 1
ATOM 1397 C CA . ASP A 1 182 ? -19.633 -11.310 10.815 1.00 68.81 182 ASP A CA 1
ATOM 1398 C C . ASP A 1 182 ? -19.210 -9.895 10.366 1.00 68.81 182 ASP A C 1
ATOM 1400 O O . ASP A 1 182 ? -19.934 -9.260 9.597 1.00 68.81 182 ASP A O 1
ATOM 1404 N N . PHE A 1 183 ? -18.016 -9.439 10.767 1.00 62.94 183 PHE A N 1
ATOM 1405 C CA . PHE A 1 183 ? -17.457 -8.128 10.421 1.00 62.94 183 PHE A CA 1
ATOM 1406 C C . PHE A 1 183 ? -16.538 -8.133 9.186 1.00 62.94 183 PHE A C 1
ATOM 1408 O O . PHE A 1 183 ? -16.174 -7.065 8.703 1.00 62.94 183 PHE A O 1
ATOM 1415 N N . VAL A 1 184 ? -16.147 -9.303 8.661 1.00 58.62 184 VAL A N 1
ATOM 1416 C CA . VAL A 1 184 ? -15.132 -9.444 7.587 1.00 58.62 184 VAL A CA 1
ATOM 1417 C C . VAL A 1 184 ? -15.779 -9.652 6.201 1.00 58.62 184 VAL A C 1
ATOM 1419 O O . VAL A 1 184 ? -15.229 -10.341 5.348 1.00 58.62 184 VAL A O 1
ATOM 1422 N N . LYS A 1 185 ? -16.973 -9.099 5.958 1.00 48.38 185 LYS A N 1
ATOM 1423 C CA . LYS A 1 185 ? -17.692 -9.271 4.678 1.00 48.38 185 LYS A CA 1
ATOM 1424 C C . LYS A 1 185 ? -17.270 -8.282 3.598 1.00 48.38 185 LYS A C 1
ATOM 1426 O O . LYS A 1 185 ? -17.183 -7.075 3.904 1.00 48.38 185 LYS A O 1
#